Protein AF-A0A7R9DTW5-F1 (afdb_monomer_lite)

Radius of gyration: 24.22 Å; chains: 1; bounding box: 58×47×73 Å

Structure (mmCIF, N/CA/C/O backbone):
data_AF-A0A7R9DTW5-F1
#
_entry.id   AF-A0A7R9DTW5-F1
#
loop_
_atom_site.group_PDB
_atom_site.id
_atom_site.type_symbol
_atom_site.label_atom_id
_atom_site.label_alt_id
_atom_site.label_comp_id
_atom_site.label_asym_id
_atom_site.label_entity_id
_atom_site.label_seq_id
_atom_site.pdbx_PDB_ins_code
_atom_site.Cartn_x
_atom_site.Cartn_y
_atom_site.Cartn_z
_atom_site.occupancy
_atom_site.B_iso_or_equiv
_atom_site.auth_seq_id
_atom_site.auth_comp_id
_atom_site.auth_asym_id
_atom_site.auth_atom_id
_atom_site.pdbx_PDB_model_num
ATOM 1 N N . MET A 1 1 ? -10.785 21.839 -8.379 1.00 35.53 1 MET A N 1
ATOM 2 C CA . MET A 1 1 ? -11.237 20.437 -8.510 1.00 35.53 1 MET A CA 1
ATOM 3 C C . MET A 1 1 ? -11.156 19.813 -7.128 1.00 35.53 1 MET A C 1
ATOM 5 O O . MET A 1 1 ? -10.257 20.215 -6.400 1.00 35.53 1 MET A O 1
ATOM 9 N N . PRO A 1 2 ? -12.086 18.934 -6.726 1.00 38.81 2 PRO A N 1
ATOM 10 C CA . PRO A 1 2 ? -11.919 18.192 -5.483 1.00 38.81 2 PRO A CA 1
ATOM 11 C C . PRO A 1 2 ? -10.668 17.309 -5.569 1.00 38.81 2 PRO A C 1
ATOM 13 O O . PRO A 1 2 ? -10.452 16.677 -6.601 1.00 38.81 2 PRO A O 1
ATOM 16 N N . ASP A 1 3 ? -9.861 17.295 -4.511 1.00 35.47 3 ASP A N 1
ATOM 17 C CA . ASP A 1 3 ? -8.556 16.624 -4.477 1.00 35.47 3 ASP A CA 1
ATOM 18 C C . ASP A 1 3 ? -8.411 15.790 -3.195 1.00 35.47 3 ASP A C 1
ATOM 20 O O . ASP A 1 3 ? -8.871 16.209 -2.126 1.00 35.47 3 ASP A O 1
ATOM 24 N N . ILE A 1 4 ? -7.798 14.610 -3.311 1.00 39.91 4 ILE A N 1
ATOM 25 C CA . ILE A 1 4 ? -7.440 13.734 -2.194 1.00 39.91 4 ILE A CA 1
ATOM 26 C C . ILE A 1 4 ? -5.988 13.286 -2.384 1.00 39.91 4 ILE A C 1
ATOM 28 O O . ILE A 1 4 ? -5.697 12.542 -3.320 1.00 39.91 4 ILE A O 1
ATOM 32 N N . VAL A 1 5 ? -5.097 13.674 -1.467 1.00 44.59 5 VAL A N 1
ATOM 33 C CA . VAL A 1 5 ? -3.655 13.388 -1.562 1.00 44.59 5 VAL A CA 1
ATOM 34 C C . VAL A 1 5 ? -3.181 12.580 -0.345 1.00 44.59 5 VAL A C 1
ATOM 36 O O . VAL A 1 5 ? -3.410 13.009 0.793 1.00 44.59 5 VAL A O 1
ATOM 39 N N . PRO A 1 6 ? -2.507 11.430 -0.543 1.00 44.47 6 PRO A N 1
ATOM 40 C CA . PRO A 1 6 ? -1.744 10.767 0.512 1.00 44.47 6 PRO A CA 1
ATOM 41 C C . PRO A 1 6 ? -0.550 11.648 0.911 1.00 44.47 6 PRO A C 1
ATOM 43 O O . PRO A 1 6 ? 0.313 11.939 0.087 1.00 44.47 6 PRO A O 1
ATOM 46 N N . GLY A 1 7 ? -0.512 12.122 2.158 1.00 39.91 7 GLY A N 1
ATOM 47 C CA . GLY A 1 7 ? 0.586 12.949 2.660 1.00 39.91 7 GLY A CA 1
ATOM 48 C C . GLY A 1 7 ? 1.815 12.123 3.081 1.00 39.91 7 GLY A C 1
ATOM 49 O O . GLY A 1 7 ? 1.662 10.947 3.415 1.00 39.91 7 GLY A O 1
ATOM 50 N N . PRO A 1 8 ? 3.015 12.738 3.185 1.00 41.00 8 PRO A N 1
ATOM 51 C CA . PRO A 1 8 ? 4.285 12.039 3.462 1.00 41.00 8 PRO A CA 1
ATOM 52 C C . PRO A 1 8 ? 4.376 11.371 4.842 1.00 41.00 8 PRO A C 1
ATOM 54 O O . PRO A 1 8 ? 5.348 10.703 5.158 1.00 41.00 8 PRO A O 1
ATOM 57 N N . LEU A 1 9 ? 3.380 11.561 5.704 1.00 49.00 9 LEU A N 1
ATOM 58 C CA . LEU A 1 9 ? 3.325 10.976 7.036 1.00 49.00 9 LEU A CA 1
ATOM 59 C C . LEU A 1 9 ? 1.866 10.722 7.395 1.00 49.00 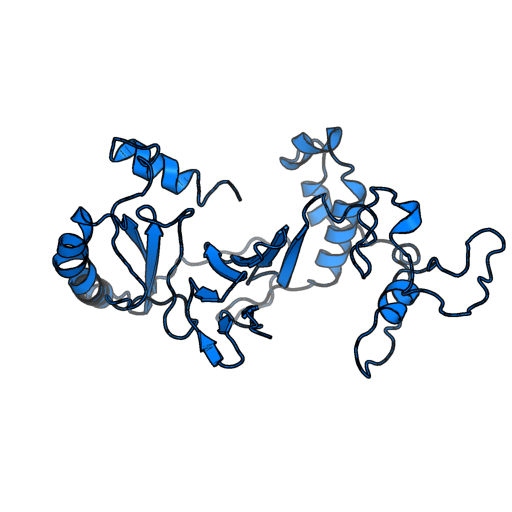9 LEU A C 1
ATOM 61 O O . LEU A 1 9 ? 1.204 11.599 7.954 1.00 49.00 9 LEU A O 1
ATOM 65 N N . ARG A 1 10 ? 1.376 9.520 7.064 1.00 59.31 10 ARG A N 1
ATOM 66 C CA . ARG A 1 10 ? 0.169 8.873 7.630 1.00 59.31 10 ARG A CA 1
ATOM 67 C C . ARG A 1 10 ? -1.153 9.660 7.534 1.00 59.31 10 ARG A C 1
ATOM 69 O O . ARG A 1 10 ? -2.171 9.165 8.003 1.00 59.31 10 ARG A O 1
ATOM 76 N N . SER A 1 11 ? -1.160 10.827 6.899 1.00 66.62 11 SER A N 1
ATOM 77 C CA . SER A 1 11 ? -2.252 11.796 6.904 1.00 66.62 11 SER A CA 1
ATOM 78 C C . SER A 1 11 ? -2.868 11.924 5.520 1.00 66.62 11 SER A C 1
ATOM 80 O O . SER A 1 11 ? -2.179 11.879 4.502 1.00 66.62 11 SER A O 1
ATOM 82 N N . LEU A 1 12 ? -4.189 12.063 5.496 1.00 76.69 12 LEU A N 1
ATOM 83 C CA . LEU A 1 12 ? -4.964 12.291 4.290 1.00 76.69 12 LEU A CA 1
ATOM 84 C C . LEU A 1 12 ? -5.288 13.776 4.193 1.00 76.69 12 LEU A C 1
ATOM 86 O O . LEU A 1 12 ? -5.757 14.356 5.172 1.00 76.69 12 LEU A O 1
ATOM 90 N N . LEU A 1 13 ? -5.074 14.383 3.030 1.00 78.69 13 LEU A N 1
ATOM 91 C CA . LEU A 1 13 ? -5.585 15.721 2.748 1.00 78.69 13 LEU A CA 1
ATOM 92 C C . LEU A 1 13 ? -6.779 15.606 1.807 1.00 78.69 13 LEU A C 1
ATOM 94 O O . LEU A 1 13 ? -6.666 14.973 0.762 1.00 78.69 13 LEU A O 1
ATOM 98 N N . VAL A 1 14 ? -7.906 16.217 2.167 1.00 76.88 14 VAL A N 1
ATOM 99 C CA . VAL A 1 14 ? -9.086 16.355 1.305 1.00 76.88 14 VAL A CA 1
ATOM 100 C C . VAL A 1 14 ? -9.321 17.844 1.103 1.00 76.88 14 VAL A C 1
ATOM 102 O O . VAL A 1 14 ? -9.564 18.569 2.062 1.00 76.88 14 VAL A O 1
ATOM 105 N N . ASN A 1 15 ? -9.212 18.313 -0.141 1.00 78.38 15 ASN A N 1
ATOM 106 C CA . ASN A 1 15 ? -9.293 19.737 -0.495 1.00 78.38 15 ASN A CA 1
ATOM 107 C C . ASN A 1 15 ? -8.312 20.635 0.296 1.00 78.38 15 ASN A C 1
ATOM 109 O O . ASN A 1 15 ? -8.641 21.767 0.639 1.00 78.38 15 ASN A O 1
ATOM 113 N N . GLY A 1 16 ? -7.112 20.127 0.595 1.00 73.38 16 GLY A N 1
ATOM 114 C CA . GLY A 1 16 ? -6.068 20.855 1.329 1.00 73.38 16 GLY A CA 1
ATOM 115 C C . GLY A 1 16 ? -6.190 20.812 2.856 1.00 73.38 16 GLY A C 1
ATOM 116 O O . GLY A 1 16 ? -5.266 21.238 3.547 1.00 73.38 16 GLY A O 1
ATOM 117 N N . GLU A 1 17 ? -7.270 20.250 3.398 1.00 75.69 17 GLU A N 1
ATOM 118 C CA . GLU A 1 17 ? -7.461 20.088 4.840 1.00 75.69 17 GLU A CA 1
ATOM 119 C C . GLU A 1 17 ? -7.175 18.653 5.281 1.00 75.69 17 GLU A C 1
ATOM 121 O O . GLU A 1 17 ? -7.468 17.696 4.561 1.00 75.69 17 GLU A O 1
ATOM 126 N N . ARG A 1 18 ? -6.624 18.484 6.490 1.00 76.06 18 ARG A N 1
ATOM 127 C CA . ARG A 1 18 ? -6.452 17.148 7.074 1.00 76.06 18 ARG A CA 1
ATOM 128 C C . ARG A 1 18 ? -7.801 16.467 7.252 1.00 76.06 18 ARG A C 1
ATOM 130 O O . ARG A 1 18 ? -8.724 17.026 7.837 1.00 76.06 18 ARG A O 1
ATOM 137 N N . SER A 1 19 ? -7.857 15.224 6.807 1.00 80.31 19 SER A N 1
ATOM 138 C CA . SER A 1 19 ? -9.009 14.349 6.919 1.00 80.31 19 SER A CA 1
ATOM 139 C C . SER A 1 19 ? -8.590 12.972 7.428 1.00 80.31 19 SER A C 1
ATOM 141 O O . SER A 1 19 ? -7.407 12.638 7.514 1.00 80.31 19 SER A O 1
ATOM 143 N N . GLU A 1 20 ? -9.587 12.172 7.777 1.00 79.50 20 GLU A N 1
ATOM 144 C CA . GLU A 1 20 ? -9.416 10.818 8.291 1.00 79.50 20 GLU A CA 1
ATOM 145 C C . GLU A 1 20 ? -9.786 9.781 7.239 1.00 79.50 20 GLU A C 1
ATOM 147 O O . GLU A 1 20 ? -10.647 10.020 6.392 1.00 79.50 20 GLU A O 1
ATOM 152 N N . PHE A 1 21 ? -9.192 8.593 7.343 1.00 81.88 21 PHE A N 1
ATOM 153 C CA . PHE A 1 21 ? -9.639 7.447 6.562 1.00 81.88 21 PHE A CA 1
ATOM 154 C C . PHE A 1 21 ? -10.855 6.754 7.220 1.00 81.88 21 PHE A C 1
ATOM 156 O O . PHE A 1 21 ? -10.958 6.733 8.454 1.00 81.88 21 PHE A O 1
ATOM 163 N N . PRO A 1 22 ? -11.742 6.122 6.424 1.00 89.25 22 PRO A N 1
ATOM 164 C CA . PRO A 1 22 ? -11.875 6.289 4.975 1.00 89.25 22 PRO A CA 1
ATOM 165 C C . PRO A 1 22 ? -12.492 7.654 4.626 1.00 89.25 22 PRO A C 1
ATOM 167 O O . PRO A 1 22 ? -13.288 8.198 5.391 1.00 89.25 22 PRO A O 1
ATOM 170 N N . ALA A 1 23 ? -12.168 8.179 3.446 1.00 85.62 23 ALA A N 1
ATOM 171 C CA . ALA A 1 23 ? -12.766 9.402 2.922 1.00 85.62 23 ALA A CA 1
ATOM 172 C C . ALA A 1 23 ? -13.281 9.203 1.498 1.00 85.62 23 ALA A C 1
ATOM 174 O O . ALA A 1 23 ? -12.675 8.499 0.690 1.00 85.62 23 ALA A O 1
ATOM 175 N N . HIS A 1 24 ? -14.377 9.886 1.182 1.00 87.00 24 HIS A N 1
ATOM 176 C CA . HIS A 1 24 ? -14.983 9.888 -0.142 1.00 87.00 24 HIS A CA 1
ATOM 177 C C . HIS A 1 24 ? -15.247 11.329 -0.570 1.00 87.00 24 HIS A C 1
ATOM 179 O O . HIS A 1 24 ? -15.839 12.094 0.189 1.00 87.00 24 HIS A O 1
ATOM 185 N N . GLN A 1 25 ? -14.824 11.686 -1.783 1.00 85.00 25 GLN A N 1
ATOM 186 C CA . GLN A 1 25 ? -15.088 12.992 -2.376 1.00 85.00 25 GLN A CA 1
ATOM 187 C C . GLN A 1 25 ? -15.298 12.850 -3.885 1.00 85.00 25 GLN A C 1
ATOM 189 O O . GLN A 1 25 ? -14.356 12.630 -4.649 1.00 85.00 25 GLN A O 1
ATOM 194 N N . GLY A 1 26 ? -16.546 13.006 -4.331 1.00 87.94 26 GLY A N 1
ATOM 195 C CA . GLY A 1 26 ? -16.907 12.842 -5.739 1.00 87.94 26 GLY A CA 1
ATOM 196 C C . GLY A 1 26 ? -16.527 11.454 -6.262 1.00 87.94 26 GLY A C 1
ATOM 197 O O . GLY A 1 26 ? -17.035 10.448 -5.778 1.00 87.94 26 GLY A O 1
ATOM 198 N N . LEU A 1 27 ? -15.624 11.405 -7.246 1.00 88.75 27 LEU A N 1
ATOM 199 C CA . LEU A 1 27 ? -15.133 10.157 -7.845 1.00 88.75 27 LEU A CA 1
ATOM 200 C C . LEU A 1 27 ? -13.976 9.516 -7.067 1.00 88.75 27 LEU A C 1
ATOM 202 O O . LEU A 1 27 ? -13.540 8.426 -7.432 1.00 88.75 27 LEU A O 1
ATOM 206 N N . LEU A 1 28 ? -13.453 10.186 -6.038 1.00 90.56 28 LEU A N 1
ATOM 207 C CA . LEU A 1 28 ? -12.297 9.731 -5.278 1.00 90.56 28 LEU A CA 1
ATOM 208 C C . LEU A 1 28 ? -12.742 9.039 -3.993 1.00 90.56 28 LEU A C 1
ATOM 210 O O . LEU A 1 28 ? -13.618 9.514 -3.270 1.00 90.56 28 LEU A O 1
ATOM 214 N N . SER A 1 29 ? -12.118 7.905 -3.711 1.00 90.06 29 SER A N 1
ATOM 215 C CA . SER A 1 29 ? -12.280 7.145 -2.478 1.00 90.06 29 SER A CA 1
ATOM 216 C C . SER A 1 29 ? -10.905 6.790 -1.951 1.00 90.06 29 SER A C 1
ATOM 218 O O . SER A 1 29 ? -10.110 6.188 -2.667 1.00 90.06 29 SER A O 1
ATOM 220 N N . ALA A 1 30 ? -10.630 7.144 -0.706 1.00 89.62 30 ALA A N 1
ATOM 221 C CA . ALA A 1 30 ? -9.372 6.848 -0.053 1.00 89.62 30 ALA A CA 1
ATOM 222 C C . ALA A 1 30 ? -9.618 6.035 1.213 1.00 89.62 30 ALA A C 1
ATOM 224 O O . ALA A 1 30 ? -10.485 6.364 2.022 1.00 89.62 30 ALA A O 1
ATOM 225 N N . TRP A 1 31 ? -8.854 4.966 1.396 1.00 88.06 31 TRP A N 1
ATOM 226 C CA . TRP A 1 31 ? -8.938 4.110 2.577 1.00 88.06 31 TRP A CA 1
ATOM 227 C C . TRP A 1 31 ? -7.555 3.611 2.964 1.00 88.06 31 TRP A C 1
ATOM 229 O O . TRP A 1 31 ? -6.610 3.626 2.175 1.00 88.06 31 TRP A O 1
ATOM 239 N N . ARG A 1 32 ? -7.438 3.145 4.202 1.00 80.88 32 ARG A N 1
ATOM 240 C CA . ARG A 1 32 ? -6.201 2.576 4.714 1.00 80.88 32 ARG A CA 1
ATOM 241 C C . ARG A 1 32 ? -6.389 1.097 5.008 1.00 80.88 32 ARG A C 1
ATOM 243 O O . ARG A 1 32 ? -7.333 0.713 5.700 1.00 80.88 32 ARG A O 1
ATOM 250 N N . ARG A 1 33 ? -5.456 0.282 4.516 1.00 75.69 33 ARG A N 1
ATOM 251 C CA . ARG A 1 33 ? -5.350 -1.148 4.817 1.00 75.69 33 ARG A CA 1
ATOM 252 C C . ARG A 1 33 ? -3.959 -1.395 5.396 1.00 75.69 33 ARG A C 1
ATOM 254 O O . ARG A 1 33 ? -2.973 -1.422 4.671 1.00 75.69 33 ARG A O 1
ATOM 261 N N . TYR A 1 34 ? -3.885 -1.530 6.720 1.00 73.56 34 TYR A N 1
ATOM 262 C CA . TYR A 1 34 ? -2.628 -1.678 7.465 1.00 73.56 34 TYR A CA 1
ATOM 263 C C . TYR A 1 34 ? -1.623 -0.532 7.178 1.00 73.56 34 TYR A C 1
ATOM 265 O O . TYR A 1 34 ? -1.942 0.631 7.466 1.00 73.56 34 TYR A O 1
ATOM 273 N N . HIS A 1 35 ? -0.435 -0.821 6.632 1.00 71.94 35 HIS A N 1
ATOM 274 C CA . HIS A 1 35 ? 0.560 0.195 6.251 1.00 71.94 35 HIS A CA 1
ATOM 275 C C . HIS A 1 35 ? 0.314 0.823 4.870 1.00 71.94 35 HIS A C 1
ATOM 277 O O . HIS A 1 35 ? 0.928 1.841 4.569 1.00 71.94 35 HIS A O 1
ATOM 283 N N . TRP A 1 36 ? -0.636 0.308 4.086 1.00 79.50 36 TRP A N 1
ATOM 284 C CA . TRP A 1 36 ? -0.967 0.844 2.768 1.00 79.50 36 TRP A CA 1
ATOM 285 C C . TRP A 1 36 ? -2.054 1.916 2.843 1.00 79.50 36 TRP A C 1
ATOM 287 O O . TRP A 1 36 ? -3.180 1.661 3.295 1.00 79.50 36 TRP A O 1
ATOM 297 N N . ALA A 1 37 ? -1.746 3.112 2.347 1.00 85.94 37 ALA A N 1
ATOM 298 C CA . ALA A 1 37 ? -2.751 4.099 1.975 1.00 85.94 37 ALA A CA 1
ATOM 299 C C . ALA A 1 37 ? -3.202 3.830 0.534 1.00 85.94 37 ALA A C 1
ATOM 301 O O . ALA A 1 37 ? -2.382 3.650 -0.360 1.00 85.94 37 ALA A O 1
ATOM 302 N N . ASN A 1 38 ? -4.512 3.784 0.316 1.00 87.69 38 ASN A N 1
ATOM 303 C CA . ASN A 1 38 ? -5.109 3.457 -0.972 1.00 87.69 38 ASN A CA 1
ATOM 304 C C . ASN A 1 38 ? -5.935 4.647 -1.449 1.00 87.69 38 ASN A C 1
ATOM 306 O O . ASN A 1 38 ? -6.702 5.217 -0.669 1.00 87.69 38 ASN A O 1
ATOM 310 N N . LEU A 1 39 ? -5.822 4.982 -2.730 1.00 90.75 39 LEU A N 1
ATOM 311 C CA . LEU A 1 39 ? -6.632 5.992 -3.401 1.00 90.75 39 LEU A CA 1
ATOM 312 C C . LEU A 1 39 ? -7.202 5.400 -4.688 1.00 90.75 39 LEU A C 1
ATOM 314 O O . LEU A 1 39 ? -6.468 5.085 -5.618 1.00 90.75 39 LEU A O 1
ATOM 318 N N . LYS A 1 40 ? -8.525 5.287 -4.759 1.00 93.25 40 LYS A N 1
ATOM 319 C CA . LYS A 1 40 ? -9.263 4.875 -5.952 1.00 93.25 40 LYS A CA 1
ATOM 320 C C . LYS A 1 40 ? -9.974 6.066 -6.560 1.00 93.25 40 LYS A C 1
ATOM 322 O O . LYS A 1 40 ? -10.710 6.772 -5.876 1.00 93.25 40 LYS A O 1
ATOM 327 N N . SER A 1 41 ? -9.836 6.208 -7.867 1.00 94.19 41 SER A N 1
ATOM 328 C CA . SER A 1 41 ? -10.700 7.036 -8.692 1.00 94.19 41 SER A CA 1
ATOM 329 C C . SER A 1 41 ? -11.684 6.155 -9.451 1.00 94.19 41 SER A C 1
ATOM 331 O O . SER A 1 41 ? -11.292 5.168 -10.079 1.00 94.19 41 SER A O 1
ATOM 333 N N . ALA A 1 42 ? -12.962 6.534 -9.464 1.00 92.38 42 ALA A N 1
ATOM 334 C CA . ALA A 1 42 ? -13.973 5.906 -10.313 1.00 92.38 42 ALA A CA 1
ATOM 335 C C . ALA A 1 42 ? -13.662 6.047 -11.820 1.00 92.38 42 ALA A C 1
ATOM 337 O O . ALA A 1 42 ? -14.242 5.325 -12.624 1.00 92.38 42 ALA A O 1
ATOM 338 N N . ALA A 1 43 ? -12.705 6.904 -12.202 1.00 93.88 43 ALA A N 1
ATOM 339 C CA . ALA A 1 43 ? -12.154 6.957 -13.557 1.00 93.88 43 ALA A CA 1
ATOM 340 C C . ALA A 1 43 ? -11.273 5.739 -13.919 1.00 93.88 43 ALA A C 1
ATOM 342 O O . ALA A 1 43 ? -10.839 5.621 -15.057 1.00 93.88 43 ALA A O 1
ATOM 343 N N . GLY A 1 44 ? -11.010 4.820 -12.982 1.00 93.69 44 GLY A N 1
ATOM 344 C CA . GLY A 1 44 ? -10.256 3.591 -13.245 1.00 93.69 44 GLY A CA 1
ATOM 345 C C . GLY A 1 44 ? -8.766 3.687 -12.920 1.00 93.69 44 GLY A C 1
ATOM 346 O O . GLY A 1 44 ? -7.965 3.030 -13.576 1.00 93.69 44 GLY A O 1
ATOM 347 N N . VAL A 1 45 ? -8.397 4.493 -11.922 1.00 94.94 45 VAL A N 1
ATOM 348 C CA . VAL A 1 45 ? -7.029 4.561 -11.382 1.00 94.94 45 VAL A CA 1
ATOM 349 C C . VAL A 1 45 ? -7.058 4.154 -9.916 1.00 94.94 45 VAL A C 1
ATOM 351 O O . VAL A 1 45 ? -7.936 4.591 -9.168 1.00 94.94 45 VAL A O 1
ATOM 354 N N . LEU A 1 46 ? -6.105 3.324 -9.511 1.00 93.69 46 LEU A N 1
ATOM 355 C CA . LEU A 1 46 ? -5.911 2.889 -8.138 1.00 93.69 46 LEU A CA 1
ATOM 356 C C . LEU A 1 46 ? -4.441 3.059 -7.761 1.00 93.69 46 LEU A C 1
ATOM 358 O O . LEU A 1 46 ? -3.564 2.537 -8.439 1.00 93.69 46 LEU A O 1
ATOM 362 N N . VAL A 1 47 ? -4.189 3.807 -6.695 1.00 92.31 47 VAL A N 1
ATOM 363 C CA . VAL A 1 47 ? -2.852 4.082 -6.168 1.00 92.31 47 VAL A CA 1
ATOM 364 C C . VAL A 1 47 ? -2.731 3.448 -4.791 1.00 92.31 47 VAL A C 1
ATOM 366 O O . VAL A 1 47 ? -3.604 3.641 -3.942 1.00 92.31 47 VAL A O 1
ATOM 369 N N . TYR A 1 48 ? -1.639 2.726 -4.580 1.00 89.06 48 TYR A N 1
ATOM 370 C CA . TYR A 1 48 ? -1.227 2.147 -3.312 1.00 89.06 48 TYR A CA 1
ATOM 371 C C . TYR A 1 48 ? 0.064 2.828 -2.879 1.00 89.06 48 TYR A C 1
ATOM 373 O O . TYR A 1 48 ? 0.995 2.923 -3.673 1.00 89.06 48 TYR A O 1
ATOM 381 N N . VAL A 1 49 ? 0.120 3.293 -1.638 1.00 86.31 49 VAL A N 1
ATOM 382 C CA . VAL A 1 49 ? 1.314 3.904 -1.053 1.00 86.31 49 VAL A CA 1
ATOM 383 C C . VAL A 1 49 ? 1.669 3.141 0.211 1.00 86.31 49 VAL A C 1
ATOM 385 O O . VAL A 1 49 ? 0.879 3.123 1.160 1.00 86.31 49 VAL A O 1
ATOM 388 N N . ASP A 1 50 ? 2.836 2.509 0.212 1.00 82.50 50 ASP A N 1
ATOM 389 C CA . ASP A 1 50 ? 3.416 1.866 1.383 1.00 82.50 50 ASP A CA 1
ATOM 390 C C . ASP A 1 50 ? 3.997 2.943 2.308 1.00 82.50 50 ASP A C 1
ATOM 392 O O . ASP A 1 50 ? 4.933 3.656 1.951 1.00 82.50 50 ASP A O 1
ATOM 396 N N . ALA A 1 51 ? 3.437 3.080 3.512 1.00 70.62 51 ALA A N 1
ATOM 397 C CA . ALA A 1 51 ? 3.881 4.087 4.474 1.00 70.62 51 ALA A CA 1
ATOM 398 C C . ALA A 1 51 ? 5.216 3.757 5.176 1.00 70.62 51 ALA A C 1
ATOM 400 O O . ALA A 1 51 ? 5.621 4.511 6.063 1.00 70.62 51 ALA A O 1
ATOM 401 N N . HIS A 1 52 ? 5.844 2.618 4.875 1.00 70.06 52 HIS A N 1
ATOM 402 C CA . HIS A 1 52 ? 7.123 2.179 5.434 1.00 70.06 52 HIS A CA 1
ATOM 403 C C . HIS A 1 52 ? 8.260 2.211 4.412 1.00 70.06 52 HIS A C 1
ATOM 405 O O . HIS A 1 52 ? 9.384 2.514 4.800 1.00 70.06 52 HIS A O 1
ATOM 411 N N . THR A 1 53 ? 7.991 1.878 3.148 1.00 70.38 53 THR A N 1
ATOM 412 C CA . THR A 1 53 ? 9.038 1.715 2.122 1.00 70.38 53 THR A CA 1
ATOM 413 C C . THR A 1 53 ? 9.013 2.785 1.031 1.00 70.38 53 THR A C 1
ATOM 415 O O . THR A 1 53 ? 9.702 2.621 0.028 1.00 70.38 53 THR A O 1
ATOM 418 N N . ASP A 1 54 ? 8.176 3.822 1.170 1.00 71.69 54 ASP A N 1
ATOM 419 C CA . ASP A 1 54 ? 7.903 4.845 0.142 1.00 71.69 54 ASP A CA 1
ATOM 420 C C . ASP A 1 54 ? 7.533 4.253 -1.238 1.00 71.69 54 ASP A C 1
ATOM 422 O O . ASP A 1 54 ? 7.598 4.918 -2.274 1.00 71.69 54 ASP A O 1
ATOM 426 N N . LEU A 1 55 ? 7.106 2.985 -1.263 1.00 82.69 55 LEU A N 1
ATOM 427 C CA . LEU A 1 55 ? 6.738 2.273 -2.478 1.00 82.69 55 LEU A CA 1
ATOM 428 C C . LEU A 1 55 ? 5.359 2.742 -2.932 1.00 82.69 55 LEU A C 1
ATOM 430 O O . LEU A 1 55 ? 4.381 2.667 -2.184 1.00 82.69 55 LEU A O 1
ATOM 434 N N . ILE A 1 56 ? 5.273 3.179 -4.186 1.00 87.25 56 ILE A N 1
ATOM 435 C CA . ILE A 1 56 ? 4.017 3.576 -4.816 1.00 87.25 56 ILE A CA 1
ATOM 436 C C . ILE A 1 56 ? 3.715 2.605 -5.951 1.00 87.25 56 ILE A C 1
ATOM 438 O O . ILE A 1 56 ? 4.457 2.533 -6.928 1.00 87.25 56 ILE A O 1
ATOM 442 N N . ALA A 1 57 ? 2.599 1.888 -5.846 1.00 90.38 57 ALA A N 1
ATOM 443 C CA . ALA A 1 57 ? 2.077 1.073 -6.935 1.00 90.38 57 ALA A CA 1
ATOM 444 C C . ALA A 1 57 ? 0.856 1.756 -7.554 1.00 90.38 57 ALA A C 1
ATOM 446 O O . ALA A 1 57 ? -0.046 2.212 -6.848 1.00 90.38 57 ALA A O 1
ATOM 447 N N . VAL A 1 58 ? 0.812 1.816 -8.883 1.00 92.94 58 VAL A N 1
ATOM 448 C CA . VAL A 1 58 ? -0.294 2.418 -9.632 1.00 92.94 58 VAL A CA 1
ATOM 449 C C . VAL A 1 58 ? -0.890 1.370 -10.559 1.00 92.94 58 VAL A C 1
ATOM 451 O O . VAL A 1 58 ? -0.208 0.820 -11.415 1.00 92.94 58 VAL A O 1
ATOM 454 N N . SER A 1 59 ? -2.184 1.115 -10.403 1.00 93.88 59 SER A N 1
ATOM 455 C CA . SER A 1 59 ? -2.981 0.296 -11.309 1.00 93.88 59 SER A CA 1
ATOM 456 C C . SER A 1 59 ? -3.897 1.199 -12.125 1.00 93.88 59 SER A C 1
ATOM 458 O O . SER A 1 59 ? -4.676 1.981 -11.574 1.00 93.88 59 SER A O 1
ATOM 460 N N . VAL A 1 60 ? -3.839 1.062 -13.447 1.00 94.44 60 VAL A N 1
ATOM 461 C CA . VAL A 1 60 ? -4.620 1.859 -14.398 1.00 94.44 60 VAL A CA 1
ATOM 462 C C . VAL A 1 60 ? -5.496 0.933 -15.235 1.00 94.44 60 VAL A C 1
ATOM 464 O O . VAL A 1 60 ? -5.059 -0.123 -15.684 1.00 94.44 60 VAL A O 1
ATOM 467 N N . SER A 1 61 ? -6.750 1.326 -15.445 1.00 94.81 61 SER A N 1
ATOM 468 C CA . SER A 1 61 ? -7.689 0.612 -16.307 1.00 94.81 61 SER A CA 1
ATOM 469 C C . SER A 1 61 ? -7.141 0.460 -17.729 1.00 94.81 61 SER A C 1
ATOM 471 O O . SER A 1 61 ? -6.650 1.425 -18.317 1.00 94.81 61 SER A O 1
ATOM 473 N N . GLY A 1 62 ? -7.338 -0.718 -18.330 1.00 92.75 62 GLY A N 1
ATOM 474 C CA . GLY A 1 62 ? -6.976 -0.990 -19.727 1.00 92.75 62 GLY A CA 1
ATOM 475 C C . GLY A 1 62 ? -7.652 -0.061 -20.747 1.00 92.75 62 GLY A C 1
ATOM 476 O O . GLY A 1 62 ? -7.189 0.046 -21.877 1.00 92.75 62 GLY A O 1
ATOM 477 N N . PHE A 1 63 ? -8.687 0.691 -20.350 1.00 94.69 63 PHE A N 1
ATOM 478 C CA . PHE A 1 63 ? -9.238 1.793 -21.149 1.00 94.69 63 PHE A CA 1
ATOM 479 C C . PHE A 1 63 ? -8.170 2.819 -21.588 1.00 94.69 63 PHE A C 1
ATOM 481 O O . PHE A 1 63 ? -8.305 3.452 -22.638 1.00 94.69 63 PHE A O 1
ATOM 488 N N . TYR A 1 64 ? -7.106 2.979 -20.795 1.00 93.88 64 TYR A N 1
ATOM 489 C CA . TYR A 1 64 ? -6.003 3.905 -21.053 1.00 93.88 64 TYR A CA 1
ATOM 490 C C . TYR A 1 64 ? -4.812 3.270 -21.788 1.00 93.88 64 TYR A C 1
ATOM 492 O O . TYR A 1 64 ? -3.769 3.912 -21.896 1.00 93.88 64 TYR A O 1
ATOM 500 N N . HIS A 1 65 ? -4.949 2.049 -22.313 1.00 93.44 65 HIS A N 1
ATOM 501 C CA . HIS A 1 65 ? -3.897 1.372 -23.075 1.00 93.44 65 HIS A CA 1
ATOM 502 C C . HIS A 1 65 ? -3.321 2.263 -24.192 1.00 93.44 65 HIS A C 1
ATOM 504 O O . HIS A 1 65 ? -4.071 2.805 -25.011 1.00 93.44 65 HIS A O 1
ATOM 510 N N . GLY A 1 66 ? -1.995 2.429 -24.216 1.00 89.94 66 GLY A N 1
ATOM 511 C CA . GLY A 1 66 ? -1.262 3.283 -25.164 1.00 89.94 66 GLY A CA 1
ATOM 512 C C . GLY A 1 66 ? -1.465 4.797 -24.983 1.00 89.94 66 GLY A C 1
ATOM 513 O O . GLY A 1 66 ? -0.945 5.597 -25.771 1.00 89.94 66 GLY A O 1
ATOM 514 N N . ARG A 1 67 ? -2.238 5.227 -23.977 1.00 89.50 67 ARG A N 1
ATOM 515 C CA . ARG A 1 67 ? -2.625 6.633 -23.754 1.00 89.50 67 ARG A CA 1
ATOM 516 C C . ARG A 1 67 ? -1.970 7.254 -22.526 1.00 89.50 67 ARG A C 1
ATOM 518 O O . ARG A 1 67 ? -2.080 8.467 -22.357 1.00 89.50 67 ARG A O 1
ATOM 525 N N . THR A 1 68 ? -1.306 6.470 -21.677 1.00 90.31 68 THR A N 1
ATOM 526 C CA . THR A 1 68 ? -0.556 7.030 -20.548 1.00 90.31 68 THR A CA 1
ATOM 527 C C . THR A 1 68 ? 0.728 7.682 -21.044 1.00 90.31 68 THR A C 1
ATOM 529 O O . THR A 1 68 ? 1.234 7.369 -22.121 1.00 90.31 68 THR A O 1
ATOM 532 N N . ARG A 1 69 ? 1.231 8.652 -20.289 1.00 87.44 69 ARG A N 1
ATOM 533 C CA . ARG A 1 69 ? 2.490 9.345 -20.551 1.00 87.44 69 ARG A CA 1
ATOM 534 C C . ARG A 1 69 ? 3.101 9.707 -19.200 1.00 87.44 69 ARG A C 1
ATOM 536 O O . ARG A 1 69 ? 2.364 10.116 -18.303 1.00 87.44 69 ARG A O 1
ATOM 543 N N . GLY A 1 70 ? 4.410 9.544 -19.050 1.00 88.00 70 GLY A N 1
ATOM 544 C CA . GLY A 1 70 ? 5.122 9.804 -17.802 1.00 88.00 70 GLY A CA 1
ATOM 545 C C . GLY A 1 70 ? 6.209 8.770 -17.537 1.00 88.00 70 GLY A C 1
ATOM 546 O O . GLY A 1 70 ? 6.520 7.951 -18.396 1.00 88.00 70 GLY A O 1
ATOM 547 N N . LEU A 1 71 ? 6.734 8.778 -16.312 1.00 89.62 71 LEU A N 1
ATOM 548 C CA . LEU A 1 71 ? 7.808 7.877 -15.875 1.00 89.62 71 LEU A CA 1
ATOM 549 C C . LEU A 1 71 ? 7.425 6.387 -15.872 1.00 89.62 71 LEU A C 1
ATOM 551 O O . LEU A 1 71 ? 8.307 5.541 -15.845 1.00 89.62 71 LEU A O 1
ATOM 555 N N . LEU A 1 72 ? 6.126 6.067 -15.891 1.00 88.94 72 LEU A N 1
ATOM 556 C CA . LEU A 1 72 ? 5.609 4.691 -15.929 1.00 88.94 72 LEU A CA 1
ATOM 557 C C . LEU A 1 72 ? 5.257 4.223 -17.356 1.00 88.94 72 LEU A C 1
ATOM 559 O O . LEU A 1 72 ? 4.506 3.264 -17.518 1.00 88.94 72 LEU A O 1
ATOM 563 N N . GLY A 1 73 ? 5.743 4.928 -18.383 1.00 87.25 73 GLY A N 1
ATOM 564 C CA . GLY A 1 73 ? 5.572 4.543 -19.783 1.00 87.25 73 GLY A CA 1
ATOM 565 C C . GLY A 1 73 ? 4.161 4.765 -20.339 1.00 87.25 73 GLY A C 1
ATOM 566 O O . GLY A 1 73 ? 3.343 5.536 -19.809 1.00 87.25 73 GLY A O 1
ATOM 567 N N . THR A 1 74 ? 3.878 4.107 -21.467 1.00 87.38 74 THR A N 1
ATOM 568 C CA . THR A 1 74 ? 2.658 4.340 -22.261 1.00 87.38 74 THR A CA 1
ATOM 569 C C . THR A 1 74 ? 1.539 3.321 -22.055 1.00 87.38 74 THR A C 1
ATOM 571 O O . THR A 1 74 ? 0.436 3.510 -22.585 1.00 87.38 74 THR A O 1
ATOM 574 N N . LEU A 1 75 ? 1.794 2.273 -21.261 1.00 89.25 75 LEU A N 1
ATOM 575 C CA . LEU A 1 75 ? 0.882 1.144 -21.061 1.00 89.25 75 LEU A CA 1
ATOM 576 C C . LEU A 1 75 ? 0.485 0.496 -22.403 1.00 89.25 75 LEU A C 1
ATOM 578 O O . LEU A 1 75 ? -0.679 0.161 -22.617 1.00 89.25 75 LEU A O 1
ATOM 582 N N . SER A 1 76 ? 1.432 0.392 -23.339 1.00 89.69 76 SER A N 1
ATOM 583 C CA .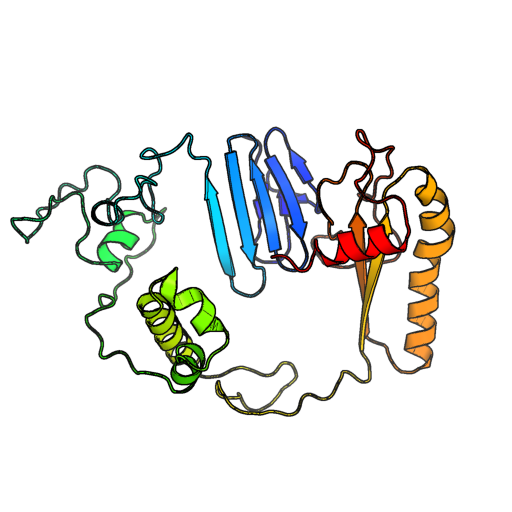 SER A 1 76 ? 1.273 -0.273 -24.642 1.00 89.69 76 SER A CA 1
ATOM 584 C C . SER A 1 76 ? 1.710 -1.744 -24.627 1.00 89.69 76 SER A C 1
ATOM 586 O O . SER A 1 76 ? 1.512 -2.444 -25.618 1.00 89.69 76 SER A O 1
ATOM 588 N N . TYR A 1 77 ? 2.299 -2.200 -23.513 1.00 87.25 77 TYR A N 1
ATOM 589 C CA . TYR A 1 77 ? 3.009 -3.479 -23.378 1.00 87.25 77 TYR A CA 1
ATOM 590 C C . TYR A 1 77 ? 4.234 -3.624 -24.294 1.00 87.25 77 TYR A C 1
ATOM 592 O O . TYR A 1 77 ? 4.683 -4.747 -24.519 1.00 87.25 77 TYR A O 1
ATOM 600 N N . GLU A 1 78 ? 4.786 -2.515 -24.795 1.00 87.81 78 GLU A N 1
ATOM 601 C CA . GLU A 1 78 ? 5.980 -2.507 -25.639 1.00 87.81 78 GLU A CA 1
ATOM 602 C C . GLU A 1 78 ? 7.168 -1.852 -24.910 1.00 87.81 78 GLU A C 1
ATOM 604 O O . GLU A 1 78 ? 7.260 -0.624 -24.876 1.00 87.81 78 GLU A O 1
ATOM 609 N N . PRO A 1 79 ? 8.117 -2.645 -24.371 1.00 83.50 79 PRO A N 1
ATOM 610 C CA . PRO A 1 79 ? 9.275 -2.112 -23.654 1.00 83.50 79 PRO A CA 1
ATOM 611 C C . PRO A 1 79 ? 10.132 -1.144 -24.474 1.00 83.50 79 PRO A C 1
ATOM 613 O O . PRO A 1 79 ? 10.797 -0.277 -23.909 1.00 83.50 79 PRO A O 1
ATOM 616 N N . ALA A 1 80 ? 10.123 -1.257 -25.810 1.00 80.31 80 ALA A N 1
ATOM 617 C CA . ALA A 1 80 ? 10.859 -0.338 -26.674 1.00 80.31 80 ALA A CA 1
ATOM 618 C C . ALA A 1 80 ? 10.360 1.116 -26.583 1.00 80.31 80 ALA A C 1
ATOM 620 O O . ALA A 1 80 ? 11.080 2.025 -27.001 1.00 80.31 80 ALA A O 1
ATOM 621 N N . ASP A 1 81 ? 9.150 1.344 -26.058 1.00 81.44 81 ASP A N 1
ATOM 622 C CA . ASP A 1 81 ? 8.538 2.666 -25.952 1.00 81.44 81 ASP A CA 1
ATOM 623 C C . ASP A 1 81 ? 8.446 3.235 -24.524 1.00 81.44 81 ASP A C 1
ATOM 625 O O . ASP A 1 81 ? 8.041 4.385 -24.336 1.00 81.44 81 ASP A O 1
ATOM 629 N N . ASP A 1 82 ? 8.935 2.499 -23.523 1.00 83.50 82 ASP A N 1
ATOM 630 C CA . ASP A 1 82 ? 8.828 2.898 -22.115 1.00 83.50 82 ASP A CA 1
ATOM 631 C C . ASP A 1 82 ? 9.633 4.165 -21.778 1.00 83.50 82 ASP A C 1
ATOM 633 O O . ASP A 1 82 ? 9.251 4.926 -20.888 1.00 83.50 82 ASP A O 1
ATOM 637 N N . LEU A 1 83 ? 10.704 4.450 -22.530 1.00 86.44 83 LEU A N 1
ATOM 638 C CA . LEU A 1 83 ? 11.568 5.623 -22.336 1.00 86.44 83 LEU A CA 1
ATOM 639 C C . LEU A 1 83 ? 11.198 6.822 -23.233 1.00 86.44 83 LEU A C 1
ATOM 641 O O . LEU A 1 83 ? 12.055 7.641 -23.584 1.00 86.44 83 LEU A O 1
ATOM 645 N N . ILE A 1 84 ? 9.922 6.948 -23.619 1.00 86.50 84 ILE A N 1
ATOM 646 C CA . ILE A 1 84 ? 9.413 8.107 -24.371 1.00 86.50 84 ILE A CA 1
ATOM 647 C C . ILE A 1 84 ? 9.473 9.388 -23.526 1.00 86.50 84 ILE A C 1
ATOM 649 O O . ILE A 1 84 ? 8.819 9.521 -22.491 1.00 86.50 84 ILE A O 1
ATOM 653 N N . LYS A 1 85 ? 10.194 10.393 -24.024 1.00 87.44 85 LYS A N 1
ATOM 654 C CA . LYS A 1 85 ? 10.230 11.753 -23.468 1.00 87.44 85 LYS A CA 1
ATOM 655 C C . LYS A 1 85 ? 8.884 12.477 -23.685 1.00 87.44 85 LYS A C 1
ATOM 657 O O . LYS A 1 85 ? 8.170 12.150 -24.637 1.00 87.44 85 LYS A O 1
ATOM 662 N N . PRO A 1 86 ? 8.515 13.479 -22.860 1.00 85.88 86 PRO A N 1
ATOM 663 C CA . PRO A 1 86 ? 7.308 14.271 -23.085 1.00 85.88 86 PRO A CA 1
ATOM 664 C C . PRO A 1 86 ? 7.427 14.992 -24.431 1.00 85.88 86 PRO A C 1
ATOM 666 O O . PRO A 1 86 ? 8.309 15.826 -24.614 1.00 85.88 86 PRO A O 1
ATOM 669 N N . ASP A 1 87 ? 6.580 14.572 -25.371 1.00 69.06 87 ASP A N 1
ATOM 670 C CA . ASP A 1 87 ? 6.499 14.942 -26.788 1.00 69.06 87 ASP A CA 1
ATOM 671 C C . ASP A 1 87 ? 7.365 16.147 -27.223 1.00 69.06 87 ASP A C 1
ATOM 673 O O . ASP A 1 87 ? 7.068 17.309 -26.938 1.00 69.06 87 ASP A O 1
ATOM 677 N N . GLY A 1 88 ? 8.448 15.856 -27.953 1.00 57.22 88 GLY A N 1
ATOM 678 C CA . GLY A 1 88 ? 9.147 16.852 -28.761 1.00 57.22 88 GLY A CA 1
ATOM 679 C C . GLY A 1 88 ? 10.233 17.688 -28.084 1.00 57.22 88 GLY A C 1
ATOM 680 O O . GLY A 1 88 ? 10.467 18.813 -28.539 1.00 57.22 88 GLY A O 1
ATOM 681 N N . GLN A 1 89 ? 10.983 17.178 -27.095 1.00 51.97 89 GLN A N 1
ATOM 682 C CA . GLN A 1 89 ? 12.333 17.731 -26.926 1.00 51.97 89 GLN A CA 1
ATOM 683 C C . GLN A 1 89 ? 13.095 17.513 -28.240 1.00 51.97 89 GLN A C 1
ATOM 685 O O . GLN A 1 89 ? 13.414 16.389 -28.621 1.00 51.97 89 GLN A O 1
ATOM 690 N N . LYS A 1 90 ? 13.279 18.622 -28.967 1.00 50.22 90 LYS A N 1
ATOM 691 C CA . LYS A 1 90 ? 13.873 18.763 -30.305 1.00 50.22 90 LYS A CA 1
ATOM 692 C C . LYS A 1 90 ? 15.372 18.460 -30.290 1.00 50.22 90 LYS A C 1
ATOM 694 O O . LYS A 1 90 ? 16.174 19.250 -30.786 1.00 50.22 90 LYS A O 1
ATOM 699 N N . GLU A 1 91 ? 15.768 17.366 -29.669 1.00 53.28 91 GLU A N 1
ATOM 700 C CA . GLU A 1 91 ? 17.163 16.984 -29.573 1.00 53.28 91 GLU A CA 1
ATOM 701 C C . GLU A 1 91 ? 17.539 16.030 -30.692 1.00 53.28 91 GLU A C 1
ATOM 703 O O . GLU A 1 91 ? 16.732 15.271 -31.218 1.00 53.28 91 GLU A O 1
ATOM 708 N N . LYS A 1 92 ? 18.795 16.115 -31.106 1.00 49.78 92 LYS A N 1
ATOM 709 C CA . LYS A 1 92 ? 19.386 15.175 -32.045 1.00 49.78 92 LYS A CA 1
ATOM 710 C C . LYS A 1 92 ? 19.834 13.982 -31.214 1.00 49.78 92 LYS A C 1
ATOM 712 O O . LYS A 1 92 ? 20.710 14.154 -30.371 1.00 49.78 92 LYS A O 1
ATOM 717 N N . SER A 1 93 ? 19.280 12.795 -31.451 1.00 54.19 93 SER A N 1
ATOM 718 C CA . SER A 1 93 ? 19.970 11.593 -30.993 1.00 54.19 93 SER A CA 1
ATOM 719 C C . SER A 1 93 ? 21.330 11.546 -31.701 1.00 54.19 93 SER A C 1
ATOM 721 O O . SER A 1 93 ? 21.445 11.750 -32.910 1.00 54.19 93 SER A O 1
ATOM 723 N N . ASN A 1 94 ? 22.395 11.330 -30.938 1.00 55.75 94 ASN A N 1
ATOM 724 C CA . ASN A 1 94 ? 23.724 11.022 -31.474 1.00 55.75 94 ASN A CA 1
ATOM 725 C C . ASN A 1 94 ? 23.790 9.591 -32.051 1.00 55.75 94 ASN A C 1
ATOM 727 O O . ASN A 1 94 ? 24.775 9.220 -32.687 1.00 55.75 94 ASN A O 1
ATOM 731 N N . LEU A 1 95 ? 22.734 8.802 -31.840 1.00 60.09 95 LEU A N 1
ATOM 732 C CA . LEU A 1 95 ? 22.555 7.433 -32.299 1.00 60.09 95 LEU A CA 1
ATOM 733 C C . LEU A 1 95 ? 21.575 7.404 -33.478 1.00 60.09 95 LEU A C 1
ATOM 735 O O . LEU A 1 95 ? 20.370 7.566 -33.308 1.00 60.09 95 LEU A O 1
ATOM 739 N N . SER A 1 96 ? 22.096 7.144 -34.680 1.00 57.59 96 SER A N 1
ATOM 740 C CA . SER A 1 96 ? 21.364 7.235 -35.956 1.00 57.59 96 SER A CA 1
ATOM 741 C C . SER A 1 96 ? 20.139 6.310 -36.094 1.00 57.59 96 SER A C 1
ATOM 743 O O . SER A 1 96 ? 19.403 6.441 -37.069 1.00 57.59 96 SER A O 1
ATOM 745 N N . PHE A 1 97 ? 19.929 5.379 -35.157 1.00 67.69 97 PHE A N 1
ATOM 746 C CA . PHE A 1 97 ? 18.861 4.371 -35.186 1.00 67.69 97 PHE A CA 1
ATOM 747 C C . PHE A 1 97 ? 17.827 4.518 -34.061 1.00 67.69 97 PHE A C 1
ATOM 749 O O . PHE A 1 97 ? 16.827 3.807 -34.078 1.00 67.69 97 PHE A O 1
ATOM 756 N N . VAL A 1 98 ? 18.035 5.430 -33.104 1.00 67.94 98 VAL A N 1
ATOM 757 C CA . VAL A 1 98 ? 17.081 5.688 -32.016 1.00 67.94 98 VAL A CA 1
ATOM 758 C C . VAL A 1 98 ? 16.383 7.015 -32.304 1.00 67.94 98 VAL A C 1
ATOM 760 O O . VAL A 1 98 ? 17.059 8.050 -32.346 1.00 67.94 98 VAL A O 1
ATOM 763 N N . PRO A 1 99 ? 15.059 7.030 -32.546 1.00 73.81 99 PRO A N 1
ATOM 764 C CA . PRO A 1 99 ? 14.331 8.279 -32.730 1.00 73.81 99 PRO A CA 1
ATOM 765 C C . PRO A 1 99 ? 14.504 9.193 -31.512 1.00 73.81 99 PRO A C 1
ATOM 767 O O . PRO A 1 99 ? 14.445 8.739 -30.375 1.00 73.81 99 PRO A O 1
ATOM 770 N N . ALA A 1 100 ? 14.682 10.494 -31.745 1.00 74.38 100 ALA A N 1
ATOM 771 C CA . ALA A 1 100 ? 14.985 11.491 -30.711 1.00 74.38 100 ALA A CA 1
ATOM 772 C C . ALA A 1 100 ? 13.979 11.572 -29.549 1.00 74.38 100 ALA A C 1
ATOM 774 O O . ALA A 1 100 ? 14.283 12.132 -28.496 1.00 74.38 100 ALA A O 1
ATOM 775 N N . GLN A 1 101 ? 12.773 11.047 -29.756 1.00 79.12 101 GLN A N 1
ATOM 776 C CA . GLN A 1 101 ? 11.717 10.964 -28.752 1.00 79.12 101 GLN A CA 1
ATOM 777 C C . GLN A 1 101 ? 11.998 9.938 -27.644 1.00 79.12 101 GLN A C 1
ATOM 779 O O . GLN A 1 101 ? 11.377 10.030 -26.591 1.00 79.12 101 GLN A O 1
ATOM 784 N N . PHE A 1 102 ? 12.913 8.991 -27.856 1.00 83.50 102 PHE A N 1
ATOM 785 C CA . PHE A 1 102 ? 13.295 7.992 -26.861 1.00 83.50 102 PHE A CA 1
ATOM 786 C C . PHE A 1 102 ? 14.594 8.417 -26.185 1.00 83.50 102 PHE A C 1
ATOM 788 O O . PHE A 1 102 ? 15.555 8.800 -26.857 1.00 83.50 102 PHE A O 1
ATOM 795 N N . ALA A 1 103 ? 14.613 8.366 -24.859 1.00 83.19 103 ALA A N 1
ATOM 796 C CA . ALA A 1 103 ? 15.839 8.561 -24.106 1.00 83.19 103 ALA A CA 1
ATOM 797 C C . ALA A 1 103 ? 16.761 7.344 -24.260 1.00 83.19 103 ALA A C 1
ATOM 799 O O . ALA A 1 103 ? 16.308 6.209 -24.398 1.00 83.19 103 ALA A O 1
ATOM 800 N N . THR A 1 104 ? 18.067 7.594 -24.224 1.00 78.50 104 THR A N 1
ATOM 801 C CA . THR A 1 104 ? 19.100 6.544 -24.325 1.00 78.50 104 THR A CA 1
ATOM 802 C C . THR A 1 104 ? 19.731 6.213 -22.977 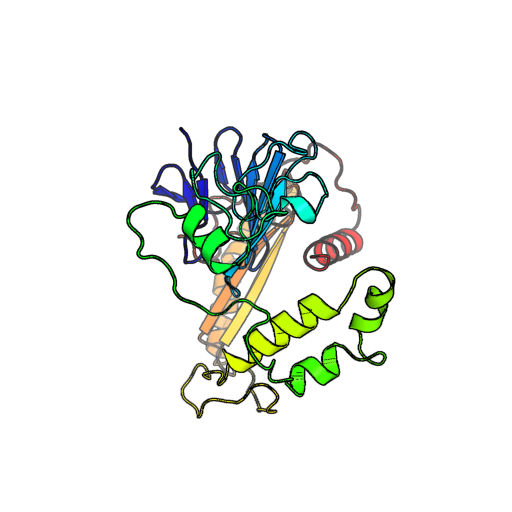1.00 78.50 104 THR A C 1
ATOM 804 O O . THR A 1 104 ? 20.444 5.221 -22.857 1.00 78.50 104 THR A O 1
ATOM 807 N N . LYS A 1 105 ? 19.455 7.046 -21.966 1.00 80.12 105 LYS A N 1
ATOM 808 C CA . LYS A 1 105 ? 19.863 6.872 -20.571 1.00 80.12 105 LYS A CA 1
ATOM 809 C C . LYS A 1 105 ? 18.686 7.126 -19.634 1.00 80.12 105 LYS A C 1
ATOM 811 O O . LYS A 1 105 ? 17.845 7.987 -19.894 1.00 80.12 105 LYS A O 1
ATOM 816 N N . GLU A 1 106 ? 18.679 6.447 -18.494 1.00 82.69 106 GLU A N 1
ATOM 817 C CA . GLU A 1 106 ? 17.656 6.589 -17.455 1.00 82.69 106 GLU A CA 1
ATOM 818 C C . GLU A 1 106 ? 17.644 8.005 -16.858 1.00 82.69 106 GLU A C 1
ATOM 820 O O . GLU A 1 106 ? 16.585 8.573 -16.597 1.00 82.69 106 GLU A O 1
ATOM 825 N N . THR A 1 107 ? 18.820 8.622 -16.705 1.00 84.75 107 THR A N 1
ATOM 826 C CA . THR A 1 107 ? 18.956 10.004 -16.219 1.00 84.75 107 THR A CA 1
ATOM 827 C C . THR A 1 107 ? 18.426 11.027 -17.222 1.00 84.75 107 THR A C 1
ATOM 829 O O . THR A 1 107 ? 17.766 11.987 -16.826 1.00 84.75 107 THR A O 1
ATOM 832 N N . GLU A 1 108 ? 18.646 10.810 -18.522 1.00 84.81 108 GLU A N 1
ATOM 833 C CA . GLU A 1 108 ? 18.043 11.618 -19.592 1.00 84.81 108 GLU A CA 1
ATOM 834 C C . GLU A 1 108 ? 16.512 11.513 -19.535 1.00 84.81 108 GLU A C 1
ATOM 836 O O . GLU A 1 108 ? 15.815 12.531 -19.535 1.00 84.81 108 GLU A O 1
ATOM 841 N N . PHE A 1 109 ? 15.993 10.287 -19.420 1.00 87.19 109 PHE A N 1
ATOM 842 C CA . PHE A 1 109 ? 14.561 10.031 -19.315 1.00 87.19 109 PHE A CA 1
ATOM 843 C C . PHE A 1 109 ? 13.941 10.739 -18.105 1.00 87.19 109 PHE A C 1
ATOM 845 O O . PHE A 1 109 ? 13.013 11.534 -18.270 1.00 87.19 109 PHE A O 1
ATOM 852 N N . GLY A 1 110 ? 14.487 10.521 -16.905 1.00 88.12 110 GLY A N 1
ATOM 853 C CA . GLY A 1 110 ? 13.985 11.118 -15.666 1.00 88.12 110 GLY A CA 1
ATOM 854 C C . GLY A 1 110 ? 14.004 12.648 -15.694 1.00 88.12 110 GLY A C 1
ATOM 855 O O . GLY A 1 110 ? 12.999 13.288 -15.379 1.00 88.12 110 GLY A O 1
ATOM 856 N N . ASN A 1 111 ? 15.109 13.246 -16.155 1.00 88.00 111 ASN A N 1
ATOM 857 C CA . ASN A 1 111 ? 15.232 14.702 -16.270 1.00 88.00 111 ASN A CA 1
ATOM 858 C C . ASN A 1 111 ? 14.263 15.294 -17.310 1.00 88.00 111 ASN A C 1
ATOM 860 O O . ASN A 1 111 ? 13.809 16.428 -17.145 1.00 88.00 111 ASN A O 1
ATOM 864 N N . SER A 1 112 ? 13.898 14.544 -18.357 1.00 87.31 112 SER A N 1
ATOM 865 C CA . SER A 1 112 ? 12.939 15.013 -19.367 1.00 87.31 112 SER A CA 1
ATOM 866 C C . SER A 1 112 ? 11.516 15.190 -18.817 1.00 87.31 112 SER A C 1
ATOM 868 O O . SER A 1 112 ? 10.794 16.074 -19.276 1.00 87.31 112 SER A O 1
ATOM 870 N N . TRP A 1 113 ? 11.142 14.407 -17.798 1.00 88.62 113 TRP A N 1
ATOM 871 C CA . TRP A 1 113 ? 9.827 14.415 -17.142 1.00 88.62 113 TRP A CA 1
ATOM 872 C C . TRP A 1 113 ? 9.773 15.278 -15.870 1.00 88.62 113 TRP A C 1
ATOM 874 O O . TRP A 1 113 ? 8.790 15.226 -15.126 1.00 88.62 113 TRP A O 1
ATOM 884 N N . LYS A 1 114 ? 10.809 16.082 -15.597 1.00 87.06 114 LYS A N 1
ATOM 885 C CA . LYS A 1 114 ? 10.884 16.912 -14.388 1.00 87.06 114 LYS A CA 1
ATOM 886 C C . LYS A 1 114 ? 9.724 17.909 -14.290 1.00 87.06 114 LYS A C 1
ATOM 888 O O . LYS A 1 114 ? 9.333 18.546 -15.268 1.00 87.06 114 LYS A O 1
ATOM 893 N N . VAL A 1 115 ? 9.213 18.095 -13.075 1.00 83.88 115 VAL A N 1
ATOM 894 C CA . VAL A 1 115 ? 8.150 19.059 -12.764 1.00 83.88 115 VAL A CA 1
ATOM 895 C C . VAL A 1 115 ? 8.731 20.194 -11.925 1.00 83.88 115 VAL A C 1
ATOM 897 O O . VAL A 1 115 ? 9.422 19.958 -10.939 1.00 83.88 115 VAL A O 1
ATOM 900 N N . GLY A 1 116 ? 8.437 21.442 -12.295 1.00 82.19 116 GLY A N 1
ATOM 901 C CA . GLY A 1 116 ? 8.928 22.621 -11.579 1.00 82.19 116 GLY A CA 1
ATOM 902 C C . GLY A 1 116 ? 10.385 22.978 -11.897 1.00 82.19 116 GLY A C 1
ATOM 903 O O . GLY A 1 116 ? 10.905 22.658 -12.962 1.00 82.19 116 GLY A O 1
ATOM 904 N N . GLN A 1 117 ? 11.032 23.706 -10.984 1.00 82.38 117 GLN A N 1
ATOM 905 C CA . GLN A 1 117 ? 12.401 24.219 -11.144 1.00 82.38 117 GLN A CA 1
ATOM 906 C C . GLN A 1 117 ? 13.412 23.335 -10.393 1.00 82.38 117 GLN A C 1
ATOM 908 O O . GLN A 1 117 ? 14.142 23.802 -9.519 1.00 82.38 117 GLN A O 1
ATOM 913 N N . CYS A 1 118 ? 13.417 22.036 -10.696 1.00 83.12 118 CYS A N 1
ATOM 914 C CA . CYS A 1 118 ? 14.389 21.088 -10.150 1.00 83.12 118 CYS A CA 1
ATOM 915 C C . CYS A 1 118 ? 15.686 21.111 -10.972 1.00 83.12 118 CYS A C 1
ATOM 917 O O . CYS A 1 118 ? 15.650 21.231 -12.199 1.00 83.12 118 CYS A O 1
ATOM 919 N N . LYS A 1 119 ? 16.834 20.994 -10.291 1.00 89.06 119 LYS A N 1
ATOM 920 C CA . LYS A 1 119 ? 18.124 20.768 -10.955 1.00 89.06 119 LYS A CA 1
ATOM 921 C C . LYS A 1 119 ? 18.139 19.372 -11.570 1.00 89.06 119 LYS A C 1
ATOM 923 O O . LYS A 1 119 ? 17.559 18.454 -10.996 1.00 89.06 119 LYS A O 1
ATOM 928 N N . ASP A 1 120 ? 18.831 19.235 -12.693 1.00 87.50 120 ASP A N 1
ATOM 929 C CA . ASP A 1 120 ? 18.998 17.940 -13.345 1.00 87.50 120 ASP A CA 1
ATOM 930 C C . ASP A 1 120 ? 19.821 17.003 -12.459 1.00 87.50 120 ASP A C 1
ATOM 932 O O . ASP A 1 120 ? 20.823 17.406 -11.859 1.00 87.50 120 ASP A O 1
ATOM 936 N N . VAL A 1 121 ? 19.381 15.750 -12.381 1.00 85.38 121 VAL A N 1
ATOM 937 C CA . VAL A 1 121 ? 20.104 14.690 -11.685 1.00 85.38 121 VAL A CA 1
ATOM 938 C C . VAL A 1 121 ? 21.227 14.204 -12.590 1.00 85.38 121 VAL A C 1
ATOM 940 O O . VAL A 1 121 ? 21.000 13.823 -13.740 1.00 85.38 121 VAL A O 1
ATOM 943 N N . THR A 1 122 ? 22.446 14.221 -12.061 1.00 80.56 122 THR A N 1
ATOM 944 C CA . THR A 1 122 ? 23.621 13.617 -12.687 1.00 80.56 122 THR A CA 1
ATOM 945 C C . THR A 1 122 ? 23.810 12.216 -12.126 1.00 80.56 122 THR A C 1
ATOM 947 O O . THR A 1 122 ? 23.822 12.050 -10.909 1.00 80.56 122 THR A O 1
ATOM 950 N N . GLY A 1 123 ? 23.986 11.221 -12.986 1.00 66.06 123 GLY A N 1
ATOM 951 C CA . GLY A 1 123 ? 24.184 9.839 -12.565 1.00 66.06 123 GLY A CA 1
ATOM 952 C C . GLY A 1 123 ? 24.632 8.963 -13.723 1.00 66.06 123 GLY A C 1
ATOM 953 O O . GLY A 1 123 ? 24.497 9.338 -14.893 1.00 66.06 123 GLY A O 1
ATOM 954 N N . HIS A 1 124 ? 25.192 7.816 -13.373 1.00 57.91 124 HIS A N 1
ATOM 955 C CA . HIS A 1 124 ? 25.601 6.792 -14.319 1.00 57.91 124 HIS A CA 1
ATOM 956 C C . HIS A 1 124 ? 24.374 6.018 -14.806 1.00 57.91 124 HIS A C 1
ATOM 958 O O . HIS A 1 124 ? 23.381 5.901 -14.087 1.00 57.91 124 HIS A O 1
ATOM 964 N N . SER A 1 125 ? 24.419 5.524 -16.044 1.00 56.41 125 SER A N 1
ATOM 965 C CA . SER A 1 125 ? 23.396 4.579 -16.505 1.00 56.41 125 SER A CA 1
ATOM 966 C C . SER A 1 125 ? 23.501 3.289 -15.688 1.00 56.41 125 SER A C 1
ATOM 968 O O . SER A 1 125 ? 24.596 2.928 -15.250 1.00 56.41 125 SER A O 1
ATOM 970 N N . HIS A 1 126 ? 22.383 2.584 -15.514 1.00 57.59 126 HIS A N 1
ATOM 971 C CA . HIS A 1 126 ? 22.284 1.324 -14.761 1.00 57.59 126 HIS A CA 1
ATOM 972 C C . HIS A 1 126 ? 23.308 0.258 -15.213 1.00 57.59 126 HIS A C 1
ATOM 974 O O . HIS A 1 126 ? 23.614 -0.672 -14.480 1.00 57.59 126 HIS A O 1
ATOM 980 N N . HIS A 1 127 ? 23.881 0.415 -16.411 1.00 55.53 127 HIS A N 1
ATOM 981 C CA . HIS A 1 127 ? 24.851 -0.499 -17.015 1.00 55.53 127 HIS A CA 1
ATOM 982 C C . HIS A 1 127 ? 26.304 0.010 -17.041 1.00 55.53 127 HIS A C 1
ATOM 984 O O . HIS A 1 127 ? 27.169 -0.650 -17.616 1.00 55.53 127 HIS A O 1
ATOM 990 N N . GLU A 1 128 ? 26.596 1.179 -16.465 1.00 53.38 128 GLU A N 1
ATOM 991 C CA . GLU A 1 128 ? 27.945 1.775 -16.460 1.00 53.38 128 GLU A CA 1
ATOM 992 C C . GLU A 1 128 ? 28.712 1.533 -15.141 1.00 53.38 128 GLU A C 1
ATOM 994 O O . GLU A 1 128 ? 29.846 1.996 -15.001 1.00 53.38 128 GLU A O 1
ATOM 999 N N . HIS A 1 129 ? 28.140 0.773 -14.201 1.00 54.88 129 HIS A N 1
ATOM 1000 C CA . HIS A 1 129 ? 28.791 0.371 -12.953 1.00 54.88 129 HIS A CA 1
ATOM 1001 C C . HIS A 1 129 ? 28.977 -1.142 -12.850 1.00 54.88 129 HIS A C 1
ATOM 1003 O O . HIS A 1 129 ? 28.140 -1.931 -13.283 1.00 54.88 129 HIS A O 1
ATOM 1009 N N . GLU A 1 130 ? 30.099 -1.549 -12.256 1.00 56.44 130 GLU A N 1
ATOM 1010 C CA . GLU A 1 130 ? 30.346 -2.935 -11.880 1.00 56.44 130 GLU A CA 1
ATOM 1011 C C . GLU A 1 130 ? 29.397 -3.269 -10.721 1.00 56.44 130 GLU A C 1
ATOM 1013 O O . GLU A 1 130 ? 29.637 -2.862 -9.589 1.00 56.44 130 GLU A O 1
ATOM 1018 N N . THR A 1 131 ? 28.277 -3.940 -11.011 1.00 61.16 131 THR A N 1
ATOM 1019 C CA . THR A 1 131 ? 27.280 -4.312 -9.996 1.00 61.16 131 THR A CA 1
ATOM 1020 C C . THR A 1 131 ? 27.957 -5.122 -8.894 1.00 61.16 131 THR A C 1
ATOM 1022 O O . THR A 1 131 ? 28.351 -6.276 -9.121 1.00 61.16 131 THR A O 1
ATOM 1025 N N . VAL A 1 132 ? 28.100 -4.530 -7.708 1.00 69.56 132 VAL A N 1
ATOM 1026 C CA . VAL A 1 132 ? 28.600 -5.224 -6.524 1.00 69.56 132 VAL A CA 1
ATOM 1027 C C . VAL A 1 132 ? 27.538 -6.239 -6.123 1.00 69.56 132 VAL A C 1
ATOM 1029 O O . VAL A 1 132 ? 26.482 -5.904 -5.600 1.00 69.56 132 VAL A O 1
ATOM 1032 N N . LYS A 1 133 ? 27.790 -7.516 -6.417 1.00 80.12 133 LYS A N 1
ATOM 1033 C CA . LYS A 1 133 ? 26.860 -8.586 -6.052 1.00 80.12 133 LYS A CA 1
ATOM 1034 C C . LYS A 1 133 ? 26.922 -8.810 -4.551 1.00 80.12 133 LYS A C 1
ATOM 1036 O O . LYS A 1 133 ? 27.915 -9.330 -4.045 1.00 80.12 133 LYS A O 1
ATOM 1041 N N . SER A 1 134 ? 25.837 -8.483 -3.869 1.00 83.38 134 SER A N 1
ATOM 1042 C CA . SER A 1 134 ? 25.682 -8.748 -2.446 1.00 83.38 134 SER A CA 1
ATOM 1043 C C . SER A 1 134 ? 25.432 -10.240 -2.188 1.00 83.38 134 SER A C 1
ATOM 1045 O O . SER A 1 134 ? 24.839 -10.965 -3.008 1.00 83.38 134 SER A O 1
ATOM 1047 N N . THR A 1 135 ? 25.894 -10.729 -1.040 1.00 84.31 135 THR A N 1
ATOM 1048 C CA . THR A 1 135 ? 25.628 -12.098 -0.579 1.00 84.31 135 THR A CA 1
ATOM 1049 C C . THR A 1 135 ? 24.158 -12.282 -0.207 1.00 84.31 135 THR A C 1
ATOM 1051 O O . THR A 1 135 ? 23.557 -13.311 -0.514 1.00 84.31 135 THR A O 1
ATOM 1054 N N . GLU A 1 136 ? 23.543 -11.238 0.339 1.00 85.00 136 GLU A N 1
ATOM 1055 C CA . GLU A 1 136 ? 22.169 -11.181 0.832 1.00 85.00 136 GLU A CA 1
ATOM 1056 C C . GLU A 1 136 ? 21.172 -11.397 -0.311 1.00 85.00 136 GLU A C 1
ATOM 1058 O O . GLU A 1 136 ? 20.272 -12.240 -0.223 1.00 85.00 136 GLU A O 1
ATOM 1063 N N . CYS A 1 137 ? 21.358 -10.687 -1.427 1.00 89.88 137 CYS A N 1
ATOM 1064 C CA . CYS A 1 137 ? 20.557 -10.895 -2.629 1.00 89.88 137 CYS A CA 1
ATOM 1065 C C . CYS A 1 137 ? 20.944 -12.203 -3.345 1.00 89.88 137 CYS A C 1
ATOM 1067 O O . CYS A 1 137 ? 20.115 -12.802 -4.033 1.00 89.88 137 CYS A O 1
ATOM 1069 N N . GLY A 1 138 ? 22.177 -12.693 -3.145 1.00 88.88 138 GLY A N 1
ATOM 1070 C CA . GLY A 1 138 ? 22.628 -14.048 -3.491 1.00 88.88 138 GLY A CA 1
ATOM 1071 C C . GLY A 1 138 ? 21.599 -15.103 -3.135 1.00 88.88 138 GLY A C 1
ATOM 1072 O O . GLY A 1 138 ? 21.034 -15.751 -4.018 1.00 88.88 138 GLY A O 1
ATOM 1073 N N . ASP A 1 139 ? 21.315 -15.197 -1.843 1.00 88.19 139 ASP A N 1
ATOM 1074 C CA . ASP A 1 139 ? 20.488 -16.249 -1.263 1.00 88.19 139 ASP A CA 1
ATOM 1075 C C . ASP A 1 139 ? 19.021 -16.170 -1.698 1.00 88.19 139 ASP A C 1
ATOM 1077 O O . ASP A 1 139 ? 18.376 -17.200 -1.934 1.00 88.19 139 ASP A O 1
ATOM 1081 N N . LYS A 1 140 ? 18.482 -14.953 -1.860 1.00 89.56 140 LYS A N 1
ATOM 1082 C CA . LYS A 1 140 ? 17.076 -14.739 -2.249 1.00 89.56 140 LYS A CA 1
ATOM 1083 C C . LYS A 1 140 ? 16.787 -15.151 -3.686 1.00 89.56 140 LYS A C 1
ATOM 1085 O O . LYS A 1 140 ? 15.686 -15.626 -3.963 1.00 89.56 140 LYS A O 1
ATOM 1090 N N . PHE A 1 141 ? 17.761 -15.034 -4.584 1.00 92.19 141 PHE A N 1
ATOM 1091 C CA . PHE A 1 141 ? 17.569 -15.294 -6.012 1.00 92.19 141 PHE A CA 1
ATOM 1092 C C . PHE A 1 141 ? 18.168 -16.635 -6.483 1.00 92.19 141 PHE A C 1
ATOM 1094 O O . PHE A 1 141 ? 18.399 -16.840 -7.675 1.00 92.19 141 PHE A O 1
ATOM 1101 N N . THR A 1 142 ? 18.388 -17.585 -5.565 1.00 89.50 142 THR A N 1
ATOM 1102 C CA . THR A 1 142 ? 18.805 -18.959 -5.901 1.00 89.50 142 THR A CA 1
ATOM 1103 C C . THR A 1 142 ? 17.627 -19.867 -6.267 1.00 89.50 142 THR A C 1
ATOM 1105 O O . THR A 1 142 ? 16.486 -19.632 -5.878 1.00 89.50 142 THR A O 1
ATOM 1108 N N . ARG A 1 143 ? 17.903 -20.991 -6.947 1.00 86.62 143 ARG A N 1
ATOM 1109 C CA . ARG A 1 143 ? 16.900 -22.049 -7.201 1.00 86.62 143 ARG A CA 1
ATOM 1110 C C . ARG A 1 143 ? 16.387 -22.741 -5.931 1.00 86.62 143 ARG A C 1
ATOM 1112 O O . ARG A 1 143 ? 15.386 -23.439 -6.003 1.00 86.62 143 ARG A O 1
ATOM 1119 N N . GLY A 1 144 ? 17.084 -22.593 -4.804 1.00 87.31 144 GLY A N 1
ATOM 1120 C CA . GLY A 1 144 ? 16.663 -23.139 -3.513 1.00 87.31 144 GLY A CA 1
ATOM 1121 C C . GLY A 1 144 ? 15.789 -22.182 -2.699 1.00 87.31 144 GLY A C 1
ATOM 1122 O O . GLY A 1 144 ? 15.287 -22.577 -1.651 1.00 87.31 144 GLY A O 1
ATOM 1123 N N . SER A 1 145 ? 15.615 -20.933 -3.143 1.00 90.25 145 SER A N 1
ATOM 1124 C CA . SER A 1 145 ? 14.846 -19.936 -2.402 1.00 90.25 145 SER A CA 1
ATOM 1125 C C . SER A 1 145 ? 13.340 -20.120 -2.589 1.00 90.25 145 SER A C 1
ATOM 1127 O O . SER A 1 145 ? 12.873 -20.722 -3.558 1.00 90.25 145 SER A O 1
ATOM 1129 N N . THR A 1 146 ? 12.552 -19.527 -1.694 1.00 89.12 146 THR A N 1
ATOM 1130 C CA . THR A 1 146 ? 11.089 -19.476 -1.823 1.00 89.12 146 THR A CA 1
ATOM 1131 C C . THR A 1 146 ? 10.621 -18.674 -3.042 1.00 89.12 146 THR A C 1
ATOM 1133 O O . THR A 1 146 ? 9.520 -18.912 -3.530 1.00 89.12 146 THR A O 1
ATOM 1136 N N . LEU A 1 147 ? 11.454 -17.766 -3.569 1.00 90.75 147 LEU A N 1
ATOM 1137 C CA . LEU A 1 147 ? 11.150 -16.976 -4.769 1.00 90.75 147 LEU A CA 1
ATOM 1138 C C . LEU A 1 147 ? 11.298 -17.788 -6.061 1.00 90.75 147 LEU A C 1
ATOM 1140 O O . LEU A 1 147 ? 10.711 -17.425 -7.080 1.00 90.75 147 LEU A O 1
ATOM 1144 N N . SER A 1 148 ? 12.039 -18.901 -6.022 1.00 91.81 148 SER A N 1
ATOM 1145 C CA . SER A 1 148 ? 12.306 -19.739 -7.197 1.00 91.81 148 SER A CA 1
ATOM 1146 C C . SER A 1 148 ? 11.045 -20.282 -7.875 1.00 91.81 148 SER A C 1
ATOM 1148 O O . SER A 1 148 ? 11.055 -20.526 -9.082 1.00 91.81 148 SER A O 1
ATOM 1150 N N . LEU A 1 149 ? 9.940 -20.389 -7.129 1.00 90.94 149 LEU A N 1
ATOM 1151 C CA . LEU A 1 149 ? 8.623 -20.775 -7.640 1.00 90.94 149 LEU A CA 1
ATOM 1152 C C . LEU A 1 149 ? 8.096 -19.816 -8.721 1.00 90.94 149 LEU A C 1
ATOM 1154 O O . LEU A 1 149 ? 7.343 -20.242 -9.593 1.00 90.94 149 LEU A O 1
ATOM 1158 N N . CYS A 1 150 ? 8.510 -18.546 -8.694 1.00 91.25 150 CYS A N 1
ATOM 1159 C CA . CYS A 1 150 ? 8.070 -17.524 -9.644 1.00 91.25 150 CYS A CA 1
ATOM 1160 C C . CYS A 1 150 ? 9.020 -17.345 -10.838 1.00 91.25 150 CYS A C 1
ATOM 1162 O O . CYS A 1 150 ? 8.642 -16.697 -11.810 1.00 91.25 150 CYS A O 1
ATOM 1164 N N . PHE A 1 151 ? 10.229 -17.921 -10.814 1.00 93.06 151 PHE A N 1
ATOM 1165 C CA . PHE A 1 151 ? 11.221 -17.733 -11.888 1.00 93.06 151 PHE A CA 1
ATOM 1166 C C . PHE A 1 151 ? 10.764 -18.224 -13.273 1.00 93.06 151 PHE A C 1
ATOM 1168 O O . PHE A 1 151 ? 11.190 -17.642 -14.267 1.00 93.06 151 PHE A O 1
ATOM 1175 N N . PRO A 1 152 ? 9.895 -19.250 -13.399 1.00 93.06 152 PRO A N 1
ATOM 1176 C CA . PRO A 1 152 ? 9.318 -19.600 -14.697 1.00 93.06 152 PRO A CA 1
ATOM 1177 C C . PRO A 1 152 ? 8.322 -18.565 -15.240 1.00 93.06 152 PRO A C 1
ATOM 1179 O O . PRO A 1 152 ? 8.066 -18.548 -16.439 1.00 93.06 152 PRO A O 1
ATOM 1182 N N . LEU A 1 153 ? 7.732 -17.737 -14.371 1.00 92.31 153 LEU A N 1
ATOM 1183 C CA . LEU A 1 153 ? 6.714 -16.742 -14.729 1.00 92.31 153 LEU A CA 1
ATOM 1184 C C . LEU A 1 153 ? 7.310 -15.347 -14.952 1.00 92.31 153 LEU A C 1
ATOM 1186 O O . LEU A 1 153 ? 6.716 -14.527 -15.647 1.00 92.31 153 LEU A O 1
ATOM 1190 N N . LEU A 1 154 ? 8.462 -15.070 -14.343 1.00 90.06 154 LEU A N 1
ATOM 1191 C CA . LEU A 1 154 ? 9.072 -13.749 -14.268 1.00 90.06 154 LEU A CA 1
ATOM 1192 C C . LEU A 1 154 ? 10.596 -13.874 -14.328 1.00 90.06 154 LEU A C 1
ATOM 1194 O O . LEU A 1 154 ? 11.180 -14.694 -13.622 1.00 90.06 154 LEU A O 1
ATOM 1198 N N . ASN A 1 155 ? 11.249 -13.013 -15.109 1.00 89.88 155 ASN A N 1
ATOM 1199 C CA . ASN A 1 155 ? 12.705 -12.910 -15.106 1.00 89.88 155 ASN A CA 1
ATOM 1200 C C . ASN A 1 155 ? 13.197 -12.324 -13.762 1.00 89.88 155 ASN A C 1
ATOM 1202 O O . ASN A 1 155 ? 12.881 -11.169 -13.477 1.00 89.88 155 ASN A O 1
ATOM 1206 N N . PRO A 1 156 ? 13.983 -13.056 -12.947 1.00 91.06 156 PRO A N 1
ATOM 1207 C CA . PRO A 1 156 ? 14.458 -12.554 -11.658 1.00 91.06 156 PRO A CA 1
ATOM 1208 C C . PRO A 1 156 ? 15.599 -11.534 -11.769 1.00 91.06 156 PRO A C 1
ATOM 1210 O O . PRO A 1 156 ? 15.890 -10.863 -10.782 1.00 91.06 156 PRO A O 1
ATOM 1213 N N . ALA A 1 157 ? 16.264 -11.418 -12.926 1.00 88.94 157 ALA A N 1
ATOM 1214 C CA . ALA A 1 157 ? 17.480 -10.613 -13.057 1.00 88.94 157 ALA A CA 1
ATOM 1215 C C . ALA A 1 157 ? 17.292 -9.124 -12.686 1.00 88.94 157 ALA A C 1
ATOM 1217 O O . ALA A 1 157 ? 18.073 -8.652 -11.862 1.00 88.94 157 ALA A O 1
ATOM 1218 N N . PRO A 1 158 ? 16.245 -8.410 -13.156 1.00 86.94 158 PRO A N 1
ATOM 1219 C CA . PRO A 1 158 ? 16.053 -7.000 -12.800 1.00 86.94 158 PRO A CA 1
ATOM 1220 C C . PRO A 1 158 ? 15.791 -6.791 -11.301 1.00 86.94 158 PRO A C 1
ATOM 1222 O O . PRO A 1 158 ? 16.257 -5.829 -10.703 1.00 86.94 158 PRO A O 1
ATOM 1225 N N . PHE A 1 159 ? 15.079 -7.727 -10.665 1.00 89.94 159 PHE A N 1
ATOM 1226 C CA . PHE A 1 159 ? 14.795 -7.681 -9.227 1.00 89.94 159 PHE A CA 1
ATOM 1227 C C . PHE A 1 159 ? 16.046 -7.943 -8.393 1.00 89.94 159 PHE A C 1
ATOM 1229 O O . PHE A 1 159 ? 16.226 -7.350 -7.332 1.00 89.94 159 PHE A O 1
ATOM 1236 N N . ARG A 1 160 ? 16.911 -8.841 -8.873 1.00 90.69 160 ARG A N 1
ATOM 1237 C CA . ARG A 1 160 ? 18.192 -9.123 -8.237 1.00 90.69 160 ARG A CA 1
ATOM 1238 C C . ARG A 1 160 ? 19.119 -7.910 -8.295 1.00 90.69 160 ARG A C 1
ATOM 1240 O O . ARG A 1 160 ? 19.726 -7.580 -7.285 1.00 90.69 160 ARG A O 1
ATOM 1247 N N . GLU A 1 161 ? 19.193 -7.259 -9.447 1.00 86.25 161 GLU A N 1
ATOM 1248 C CA . GLU A 1 161 ? 20.010 -6.061 -9.653 1.00 86.25 161 GLU A CA 1
ATOM 1249 C C . GLU A 1 161 ? 19.524 -4.895 -8.781 1.00 86.25 161 GLU A C 1
ATOM 1251 O O . GLU A 1 161 ? 20.310 -4.311 -8.042 1.00 86.25 161 GLU A O 1
ATOM 1256 N N . ALA A 1 162 ? 18.209 -4.649 -8.741 1.00 85.25 162 ALA A N 1
ATOM 1257 C CA . ALA A 1 162 ? 17.619 -3.662 -7.835 1.00 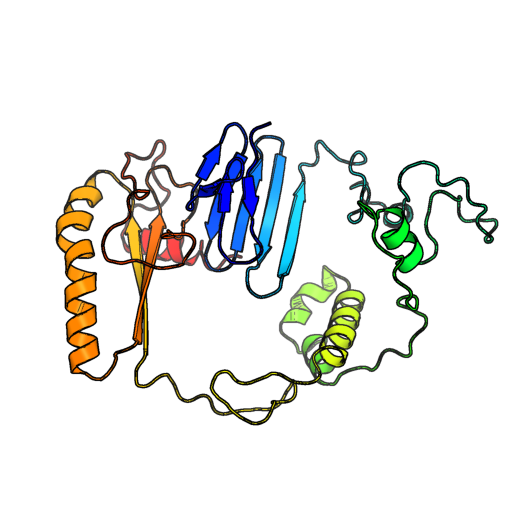85.25 162 ALA A CA 1
ATOM 1258 C C . ALA A 1 162 ? 17.893 -3.972 -6.351 1.00 85.25 162 ALA A C 1
ATOM 1260 O O . ALA A 1 162 ? 18.112 -3.061 -5.557 1.00 85.25 162 ALA A O 1
ATOM 1261 N N . CYS A 1 163 ? 17.901 -5.255 -5.970 1.00 87.44 163 CYS A N 1
ATOM 1262 C CA . CYS A 1 163 ? 18.261 -5.683 -4.619 1.00 87.44 163 CYS A CA 1
ATOM 1263 C C . CYS A 1 163 ? 19.726 -5.360 -4.298 1.00 87.44 163 CYS A C 1
ATOM 1265 O O . CYS A 1 163 ? 20.000 -4.825 -3.229 1.00 87.44 163 CYS A O 1
ATOM 1267 N N . ASP A 1 164 ? 20.654 -5.658 -5.213 1.00 86.94 164 ASP A N 1
ATOM 1268 C CA . ASP A 1 164 ? 22.079 -5.381 -5.010 1.00 86.94 164 ASP A CA 1
ATOM 1269 C C . ASP A 1 164 ? 22.326 -3.869 -4.828 1.00 86.94 164 ASP A C 1
ATOM 1271 O O . ASP A 1 164 ? 22.997 -3.484 -3.872 1.00 86.94 164 ASP A O 1
ATOM 1275 N N . HIS A 1 165 ? 21.689 -3.012 -5.641 1.00 81.19 165 HIS A N 1
ATOM 1276 C CA . HIS A 1 165 ? 21.746 -1.552 -5.464 1.00 81.19 165 HIS A CA 1
ATOM 1277 C C . HIS A 1 165 ? 21.168 -1.103 -4.116 1.00 81.19 165 HIS A C 1
ATOM 1279 O O . HIS A 1 165 ? 21.778 -0.303 -3.410 1.00 81.19 165 HIS A O 1
ATOM 1285 N N . ALA A 1 166 ? 20.017 -1.651 -3.717 1.00 80.88 166 ALA A N 1
ATOM 1286 C CA . ALA A 1 166 ? 19.402 -1.304 -2.441 1.00 80.88 166 ALA A CA 1
ATOM 1287 C C . ALA A 1 166 ? 20.278 -1.703 -1.242 1.00 80.88 166 ALA A C 1
ATOM 1289 O O . ALA A 1 166 ? 20.332 -0.968 -0.260 1.00 80.88 166 ALA A O 1
ATOM 1290 N N . VAL A 1 167 ? 20.969 -2.847 -1.303 1.00 81.44 167 VAL A N 1
ATOM 1291 C CA . VAL A 1 167 ? 21.884 -3.290 -0.236 1.00 81.44 167 VAL A CA 1
ATOM 1292 C C . VAL A 1 167 ? 23.128 -2.405 -0.169 1.00 81.44 167 VAL A C 1
ATOM 1294 O O . VAL A 1 167 ? 23.563 -2.067 0.930 1.00 81.44 167 VAL A O 1
ATOM 1297 N N . GLU A 1 168 ? 23.673 -1.995 -1.316 1.00 78.62 168 GLU A N 1
ATOM 1298 C CA . GLU A 1 168 ? 24.811 -1.072 -1.374 1.00 78.62 168 GLU A CA 1
ATOM 1299 C C . GLU A 1 168 ? 24.462 0.302 -0.775 1.00 78.62 168 GLU A C 1
ATOM 1301 O O . GLU A 1 168 ? 25.225 0.850 0.023 1.00 78.62 168 GLU A O 1
ATOM 1306 N N . GLU A 1 169 ? 23.278 0.833 -1.090 1.00 73.06 169 GLU A N 1
ATOM 1307 C CA . GLU A 1 169 ? 22.790 2.103 -0.539 1.00 73.06 169 GLU A CA 1
ATOM 1308 C C . GLU A 1 169 ? 22.412 2.003 0.951 1.00 73.06 169 GLU A C 1
ATOM 1310 O O . GLU A 1 169 ? 22.609 2.951 1.716 1.00 73.06 169 GLU A O 1
ATOM 1315 N N . ALA A 1 170 ? 21.891 0.853 1.391 1.00 66.38 170 ALA A N 1
ATOM 1316 C CA . ALA A 1 170 ? 21.411 0.613 2.753 1.00 66.38 170 ALA A CA 1
ATOM 1317 C C . ALA A 1 170 ? 22.492 0.057 3.695 1.00 66.38 170 ALA A C 1
ATOM 1319 O O . ALA A 1 170 ? 22.183 -0.758 4.568 1.00 66.38 170 ALA A O 1
ATOM 1320 N N . ALA A 1 171 ? 23.741 0.512 3.543 1.00 59.84 171 ALA A N 1
ATOM 1321 C CA . ALA A 1 171 ? 24.924 -0.058 4.195 1.00 59.84 171 ALA A CA 1
ATOM 1322 C C . ALA A 1 171 ? 24.793 -0.294 5.719 1.00 59.84 171 ALA A C 1
ATOM 1324 O O . ALA A 1 171 ? 25.481 -1.161 6.255 1.00 59.84 171 ALA A O 1
ATOM 1325 N N . GLU A 1 172 ? 23.904 0.419 6.430 1.00 67.81 172 GLU A N 1
ATOM 1326 C CA . GLU A 1 172 ? 23.656 0.208 7.859 1.00 67.81 172 GLU A CA 1
ATOM 1327 C C . GLU A 1 172 ? 22.194 0.459 8.292 1.00 67.81 172 GLU A C 1
ATOM 1329 O O . GLU A 1 172 ? 21.603 1.508 8.019 1.00 67.81 172 GLU A O 1
ATOM 1334 N N . CYS A 1 173 ? 21.628 -0.459 9.085 1.00 60.72 173 CYS A N 1
ATOM 1335 C CA . CYS A 1 173 ? 20.352 -0.274 9.778 1.00 60.72 173 CYS A CA 1
ATOM 1336 C C . CYS A 1 173 ? 20.564 0.346 11.169 1.00 60.72 173 CYS A C 1
ATOM 1338 O O . CYS A 1 173 ? 21.253 -0.213 12.026 1.00 60.72 173 CYS A O 1
ATOM 1340 N N . LYS A 1 174 ? 19.915 1.485 11.443 1.00 66.69 174 LYS A N 1
ATOM 1341 C CA . LYS A 1 174 ? 19.936 2.115 12.775 1.00 66.69 174 LYS A CA 1
ATOM 1342 C C . LYS A 1 174 ? 18.884 1.493 13.687 1.00 66.69 174 LYS A C 1
ATOM 1344 O O . LYS A 1 174 ? 17.694 1.510 13.380 1.00 66.69 174 LYS A O 1
ATOM 1349 N N . LEU A 1 175 ? 19.313 1.003 14.848 1.00 62.41 175 LEU A N 1
ATOM 1350 C CA . LEU A 1 175 ? 18.405 0.476 15.863 1.00 62.41 175 LEU A CA 1
ATOM 1351 C C . LEU A 1 175 ? 17.653 1.608 16.577 1.00 62.41 175 LEU A C 1
ATOM 1353 O O . LEU A 1 175 ? 18.248 2.563 17.084 1.00 62.41 175 LEU A O 1
ATOM 1357 N N . VAL A 1 176 ? 16.330 1.466 16.673 1.00 54.47 176 VAL A N 1
ATOM 1358 C CA . VAL A 1 176 ? 15.485 2.343 17.491 1.00 54.47 176 VAL A CA 1
ATOM 1359 C C . VAL A 1 176 ? 15.792 2.067 18.968 1.00 54.47 176 VAL A C 1
ATOM 1361 O O . VAL A 1 176 ? 15.556 0.965 19.453 1.00 54.47 176 VAL A O 1
ATOM 1364 N N . GLY A 1 177 ? 16.336 3.059 19.683 1.00 61.19 177 GLY A N 1
ATOM 1365 C CA . GLY A 1 177 ? 16.657 2.954 21.118 1.00 61.19 177 GLY A CA 1
ATOM 1366 C C . GLY A 1 177 ? 18.134 3.115 21.494 1.00 61.19 177 GLY A C 1
ATOM 1367 O O . GLY A 1 177 ? 18.454 3.044 22.677 1.00 61.19 177 GLY A O 1
ATOM 1368 N N . GLY A 1 178 ? 19.014 3.383 20.524 1.00 59.50 178 GLY A N 1
ATOM 1369 C CA . GLY A 1 178 ? 20.441 3.600 20.770 1.00 59.50 178 GLY A CA 1
ATOM 1370 C C . GLY A 1 178 ? 21.212 2.281 20.830 1.00 59.50 178 GLY A C 1
ATOM 1371 O O . GLY A 1 178 ? 21.129 1.526 21.794 1.00 59.50 178 GLY A O 1
ATOM 1372 N N . GLY A 1 179 ? 21.972 2.015 19.775 1.00 66.19 179 GLY A N 1
ATOM 1373 C CA . GLY A 1 179 ? 22.841 0.855 19.613 1.00 66.19 179 GLY A CA 1
ATOM 1374 C C . GLY A 1 179 ? 23.761 1.079 18.417 1.00 66.19 179 GLY A C 1
ATOM 1375 O O . GLY A 1 179 ? 23.554 2.027 17.654 1.00 66.19 179 GLY A O 1
ATOM 1376 N N . ASN A 1 180 ? 24.775 0.229 18.265 1.00 76.19 180 ASN A N 1
ATOM 1377 C CA . ASN A 1 180 ? 25.612 0.279 17.071 1.00 76.19 180 ASN A CA 1
ATOM 1378 C C . ASN A 1 180 ? 24.753 -0.046 15.840 1.00 76.19 180 ASN A C 1
ATOM 1380 O O . ASN A 1 180 ? 23.860 -0.896 15.946 1.00 76.19 180 ASN A O 1
ATOM 1384 N N . PRO A 1 181 ? 24.987 0.631 14.705 1.00 75.00 181 PRO A N 1
ATOM 1385 C CA . PRO A 1 181 ? 24.358 0.258 13.451 1.00 75.00 181 PRO A CA 1
ATOM 1386 C C . PRO A 1 181 ? 24.622 -1.220 13.147 1.00 75.00 181 PRO A C 1
ATOM 1388 O O . PRO A 1 181 ? 25.693 -1.743 13.456 1.00 75.00 181 PRO A O 1
ATOM 1391 N N . VAL A 1 182 ? 23.610 -1.893 12.610 1.00 72.19 182 VAL A N 1
ATOM 1392 C CA . VAL A 1 182 ? 23.662 -3.318 12.274 1.00 72.19 182 VAL A CA 1
ATOM 1393 C C . VAL A 1 182 ? 23.746 -3.434 10.759 1.00 72.19 182 VAL A C 1
ATOM 1395 O O . VAL A 1 182 ? 22.961 -2.785 10.061 1.00 72.19 182 VAL A O 1
ATOM 1398 N N . ALA A 1 183 ? 24.687 -4.227 10.250 1.00 74.56 183 ALA A N 1
ATOM 1399 C CA . ALA A 1 183 ? 24.797 -4.454 8.816 1.00 74.56 183 ALA A CA 1
ATOM 1400 C C . ALA A 1 183 ? 23.638 -5.334 8.323 1.00 74.56 183 ALA A C 1
ATOM 1402 O O . ALA A 1 183 ? 23.080 -6.149 9.066 1.00 74.56 183 ALA A O 1
ATOM 1403 N N . VAL A 1 184 ? 23.255 -5.177 7.056 1.00 63.91 184 VAL A N 1
ATOM 1404 C CA . VAL A 1 184 ? 22.271 -6.071 6.434 1.00 63.91 184 VAL A CA 1
ATOM 1405 C C . VAL A 1 184 ? 22.834 -7.499 6.450 1.00 63.91 184 VAL A C 1
ATOM 1407 O O . VAL A 1 184 ? 23.964 -7.718 6.039 1.00 63.91 184 VAL A O 1
ATOM 1410 N N . GLY A 1 185 ? 22.055 -8.464 6.951 1.00 64.25 185 GLY A N 1
ATOM 1411 C CA . GLY A 1 185 ? 22.473 -9.869 7.080 1.00 64.25 185 GLY A CA 1
ATOM 1412 C C . GLY A 1 185 ? 22.938 -10.281 8.483 1.00 64.25 185 GLY A C 1
ATOM 1413 O O . GLY A 1 185 ? 22.912 -11.472 8.799 1.00 64.25 185 GLY A O 1
ATOM 1414 N N . ASP A 1 186 ? 23.262 -9.328 9.359 1.00 73.50 186 ASP A N 1
ATOM 1415 C CA . ASP A 1 186 ? 23.647 -9.628 10.739 1.00 73.50 186 ASP A CA 1
ATOM 1416 C C . ASP A 1 186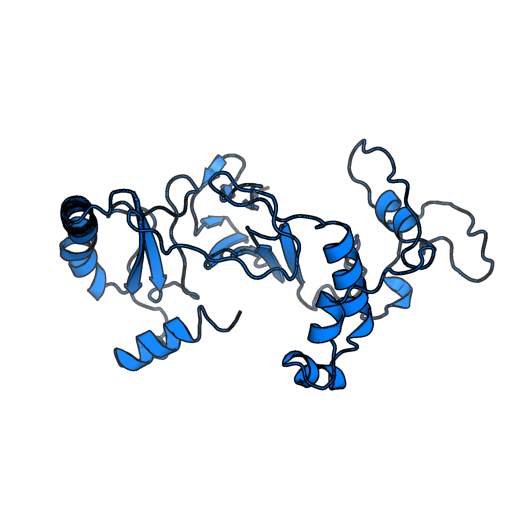 ? 22.457 -10.120 11.577 1.00 73.50 186 ASP A C 1
ATOM 1418 O O . ASP A 1 186 ? 21.352 -9.567 11.565 1.00 73.50 186 ASP A O 1
ATOM 1422 N N . LEU A 1 187 ? 22.701 -11.154 12.385 1.00 61.62 187 LEU A N 1
ATOM 1423 C CA . LEU A 1 187 ? 21.750 -11.608 13.395 1.00 61.62 187 LEU A CA 1
ATOM 1424 C C . LEU A 1 187 ? 21.895 -10.758 14.659 1.00 61.62 187 LEU A C 1
ATOM 1426 O O . LEU A 1 187 ? 22.950 -10.738 15.291 1.00 61.62 187 LEU A O 1
ATOM 1430 N N . PHE A 1 188 ? 20.805 -10.121 15.087 1.00 66.69 188 PHE A N 1
ATOM 1431 C CA . PHE A 1 188 ? 20.749 -9.384 16.348 1.00 66.69 188 PHE A CA 1
ATOM 1432 C C . PHE A 1 188 ? 19.578 -9.855 17.215 1.00 66.69 188 PHE A C 1
ATOM 1434 O O . PHE A 1 188 ? 18.523 -10.261 16.731 1.00 66.69 188 PHE A O 1
ATOM 1441 N N . SER A 1 189 ? 19.769 -9.824 18.535 1.00 60.28 189 SER A N 1
ATOM 1442 C CA . SER A 1 189 ? 18.721 -10.190 19.490 1.00 60.28 189 SER A CA 1
ATOM 1443 C C . SER A 1 189 ? 17.844 -8.986 19.812 1.00 60.28 189 SER A C 1
ATOM 1445 O O . SER A 1 189 ? 18.294 -8.034 20.449 1.00 60.28 189 SER A O 1
ATOM 1447 N N . VAL A 1 190 ? 16.568 -9.056 19.438 1.00 58.25 190 VAL A N 1
ATOM 1448 C CA . VAL A 1 190 ? 15.544 -8.105 19.884 1.00 58.25 190 VAL A CA 1
ATOM 1449 C C . VAL A 1 190 ? 14.930 -8.606 21.186 1.00 58.25 190 VAL A C 1
ATOM 1451 O O . VAL A 1 190 ? 14.439 -9.731 21.264 1.00 58.25 190 VAL A O 1
ATOM 1454 N N . LYS A 1 191 ? 14.932 -7.774 22.232 1.00 56.97 191 LYS A N 1
ATOM 1455 C CA . LYS A 1 191 ? 14.123 -8.056 23.422 1.00 56.97 191 LYS A CA 1
ATOM 1456 C C . LYS A 1 191 ? 12.680 -7.689 23.098 1.00 56.97 191 LYS A C 1
ATOM 1458 O O . LYS A 1 191 ? 12.419 -6.542 22.744 1.00 56.97 191 LYS A O 1
ATOM 1463 N N . ALA A 1 192 ? 11.757 -8.640 23.246 1.00 56.72 192 ALA A N 1
ATOM 1464 C CA . ALA A 1 192 ? 10.332 -8.337 23.170 1.00 56.72 192 ALA A CA 1
ATOM 1465 C C . ALA A 1 192 ? 10.012 -7.183 24.139 1.00 56.72 192 ALA A C 1
ATOM 1467 O O . ALA A 1 192 ? 10.520 -7.207 25.275 1.00 56.72 192 ALA A O 1
ATOM 1468 N N . PRO A 1 193 ? 9.221 -6.179 23.722 1.00 57.41 193 PRO A N 1
ATOM 1469 C CA . PRO A 1 193 ? 8.957 -5.027 24.562 1.00 57.41 193 PRO A CA 1
ATOM 1470 C C . PRO A 1 193 ? 8.357 -5.469 25.898 1.00 57.41 193 PRO A C 1
ATOM 1472 O O . PRO A 1 193 ? 7.286 -6.058 25.951 1.00 57.41 193 PRO A O 1
ATOM 1475 N N . GLN A 1 194 ? 9.066 -5.213 26.999 1.00 69.62 194 GLN A N 1
ATOM 1476 C CA . GLN A 1 194 ? 8.584 -5.587 28.337 1.00 69.62 194 GLN A CA 1
ATOM 1477 C C . GLN A 1 194 ? 7.512 -4.619 28.854 1.00 69.62 194 GLN A C 1
ATOM 1479 O O . GLN A 1 194 ? 6.843 -4.908 29.840 1.00 69.62 194 GLN A O 1
ATOM 1484 N N . ARG A 1 195 ? 7.392 -3.443 28.224 1.00 84.38 195 ARG A N 1
ATOM 1485 C CA . ARG A 1 195 ? 6.552 -2.332 28.688 1.00 84.38 195 ARG A CA 1
ATOM 1486 C C . ARG A 1 195 ? 5.565 -1.818 27.645 1.00 84.38 195 ARG A C 1
ATOM 1488 O O . ARG A 1 195 ? 4.853 -0.867 27.962 1.00 84.38 195 ARG A O 1
ATOM 1495 N N . SER A 1 196 ? 5.520 -2.407 26.449 1.00 86.81 196 SER A N 1
ATOM 1496 C CA . SER A 1 196 ? 4.607 -1.969 25.392 1.00 86.81 196 SER A CA 1
ATOM 1497 C C . SER A 1 196 ? 3.752 -3.098 24.826 1.00 86.81 196 SER A C 1
ATOM 1499 O O . SER A 1 196 ? 4.103 -4.273 24.943 1.00 86.81 196 SER A O 1
ATOM 1501 N N . ALA A 1 197 ? 2.598 -2.732 24.271 1.00 85.62 197 ALA A N 1
ATOM 1502 C CA . ALA A 1 197 ? 1.680 -3.650 23.608 1.00 85.62 197 ALA A CA 1
ATOM 1503 C C . ALA A 1 197 ? 0.862 -2.922 22.534 1.00 85.62 197 ALA A C 1
ATOM 1505 O O . ALA A 1 197 ? 0.279 -1.875 22.811 1.00 85.62 197 ALA A O 1
ATOM 1506 N N . ASP A 1 198 ? 0.747 -3.532 21.354 1.00 86.88 198 ASP A N 1
ATOM 1507 C CA . ASP A 1 198 ? -0.148 -3.079 20.290 1.00 86.88 198 ASP A CA 1
ATOM 1508 C C . ASP A 1 198 ? -1.369 -4.003 20.223 1.00 86.88 198 ASP A C 1
ATOM 1510 O O . ASP A 1 198 ? -1.246 -5.226 20.120 1.00 86.88 198 ASP A O 1
ATOM 1514 N N . ILE A 1 199 ? -2.566 -3.426 20.306 1.00 88.56 199 ILE A N 1
ATOM 1515 C CA . ILE A 1 199 ? -3.823 -4.170 20.424 1.00 88.56 199 ILE A CA 1
ATOM 1516 C C . ILE A 1 199 ? -4.751 -3.768 19.289 1.00 88.56 199 ILE A C 1
ATOM 1518 O O . ILE A 1 199 ? -5.148 -2.611 19.172 1.00 88.56 199 ILE A O 1
ATOM 1522 N N . VAL A 1 200 ? -5.139 -4.735 18.460 1.00 89.62 200 VAL A N 1
ATOM 1523 C CA . VAL A 1 200 ? -6.057 -4.506 17.339 1.00 89.62 200 VAL A CA 1
ATOM 1524 C C . VAL A 1 200 ? -7.462 -4.954 17.722 1.00 89.62 200 VAL A C 1
ATOM 1526 O O . VAL A 1 200 ? -7.711 -6.134 17.962 1.00 89.62 200 VAL A O 1
ATOM 1529 N N . VAL A 1 201 ? -8.398 -4.009 17.742 1.00 91.06 201 VAL A N 1
ATOM 1530 C CA . VAL A 1 201 ? -9.828 -4.270 17.897 1.00 91.06 201 VAL A CA 1
ATOM 1531 C C . VAL A 1 201 ? -10.452 -4.393 16.513 1.00 91.06 201 VAL A C 1
ATOM 1533 O O . VAL A 1 201 ? -10.394 -3.459 15.716 1.00 91.06 201 VAL A O 1
ATOM 1536 N N . VAL A 1 202 ? -11.065 -5.543 16.231 1.00 90.75 202 VAL A N 1
ATOM 1537 C CA . VAL A 1 202 ? -11.738 -5.811 14.954 1.00 90.75 202 VAL A CA 1
ATOM 1538 C C . VAL A 1 202 ? -13.252 -5.774 15.155 1.00 90.75 202 VAL A C 1
ATOM 1540 O O . VAL A 1 202 ? -13.775 -6.486 16.011 1.00 90.75 202 VAL A O 1
ATOM 1543 N N . VAL A 1 203 ? -13.952 -4.946 14.377 1.00 91.12 203 VAL A N 1
ATOM 1544 C CA . VAL A 1 203 ? -15.395 -4.695 14.514 1.00 91.12 203 VAL A CA 1
ATOM 1545 C C . VAL A 1 203 ? -16.121 -4.986 13.205 1.00 91.12 203 VAL A C 1
ATOM 1547 O O . VAL A 1 203 ? -15.791 -4.435 12.157 1.00 91.12 203 VAL A O 1
ATOM 1550 N N . GLU A 1 204 ? -17.154 -5.819 13.273 1.00 89.62 204 GLU A N 1
ATOM 1551 C CA . GLU A 1 204 ? -18.100 -5.988 12.171 1.00 89.62 204 GLU A CA 1
ATOM 1552 C C . GLU A 1 204 ? -19.103 -4.821 12.173 1.00 89.62 204 GLU A C 1
ATOM 1554 O O . GLU A 1 204 ? -19.787 -4.582 13.167 1.00 89.62 204 GLU A O 1
ATOM 1559 N N . GLN A 1 205 ? -19.191 -4.071 11.076 1.00 90.69 205 GLN A N 1
ATOM 1560 C CA . GLN A 1 205 ? -19.979 -2.837 10.961 1.00 90.69 205 GLN A CA 1
ATOM 1561 C C . GLN A 1 205 ? -21.411 -3.063 10.470 1.00 90.69 205 GLN A C 1
ATOM 1563 O O . GLN A 1 205 ? -21.959 -2.288 9.687 1.00 90.69 205 GLN A O 1
ATOM 1568 N N . VAL A 1 206 ? -22.050 -4.115 10.973 1.00 89.56 206 VAL A N 1
ATOM 1569 C CA . VAL A 1 206 ? -23.470 -4.373 10.718 1.00 89.56 206 VAL A CA 1
ATOM 1570 C C . VAL A 1 206 ? -24.350 -3.704 11.771 1.00 89.56 206 VAL A C 1
ATOM 1572 O O . VAL A 1 206 ? -23.950 -3.581 12.927 1.00 89.56 206 VAL A O 1
ATOM 1575 N N . THR A 1 207 ? -25.567 -3.288 11.411 1.00 88.94 207 THR A N 1
ATOM 1576 C CA . THR A 1 207 ? -26.481 -2.555 12.315 1.00 88.94 207 THR A CA 1
ATOM 1577 C C . THR A 1 207 ? -26.653 -3.227 13.686 1.00 88.94 207 THR A C 1
ATOM 1579 O O . THR A 1 207 ? -26.644 -2.542 14.706 1.00 88.94 207 THR A O 1
ATOM 1582 N N . GLY A 1 208 ? -26.716 -4.564 13.730 1.00 85.94 208 GLY A N 1
ATOM 1583 C CA . GLY A 1 208 ? -26.848 -5.338 14.973 1.00 85.94 208 GLY A CA 1
ATOM 1584 C C . GLY A 1 208 ? -25.640 -5.283 15.921 1.00 85.94 208 GLY A C 1
ATOM 1585 O O . GLY A 1 208 ? -25.760 -5.659 17.081 1.00 85.94 208 GLY A O 1
ATOM 1586 N N . SER A 1 209 ? -24.481 -4.800 15.470 1.00 87.69 209 SER A N 1
ATOM 1587 C CA . SER A 1 209 ? -23.259 -4.697 16.282 1.00 87.69 209 SER A CA 1
ATOM 1588 C C . SER A 1 209 ? -23.063 -3.316 16.918 1.00 87.69 209 SER A C 1
ATOM 1590 O O . SER A 1 209 ? -22.135 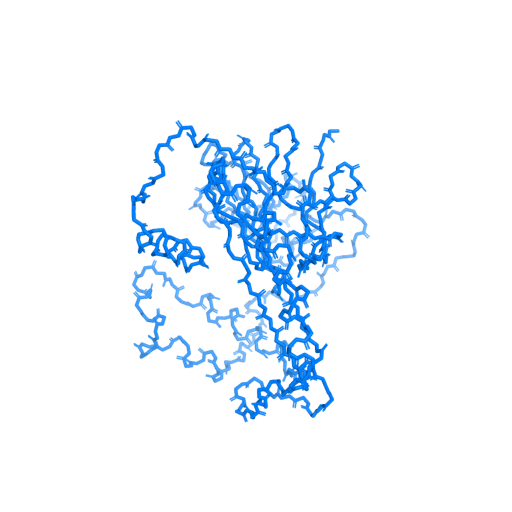-3.130 17.706 1.00 87.69 209 SER A O 1
ATOM 1592 N N . ALA A 1 210 ? -23.927 -2.343 16.606 1.00 89.00 210 ALA A N 1
ATOM 1593 C CA . ALA A 1 210 ? -23.760 -0.956 17.034 1.00 89.00 210 ALA A CA 1
ATOM 1594 C C . ALA A 1 210 ? -23.857 -0.771 18.559 1.00 89.00 210 ALA A C 1
ATOM 1596 O O . ALA A 1 210 ? -23.062 -0.031 19.143 1.00 89.00 210 ALA A O 1
ATOM 1597 N N . GLU A 1 211 ? -24.818 -1.433 19.207 1.00 88.00 211 GLU A N 1
ATOM 1598 C CA . GLU A 1 211 ? -24.985 -1.389 20.669 1.00 88.00 211 GLU A CA 1
ATOM 1599 C C . GLU A 1 211 ? -23.825 -2.100 21.368 1.00 88.00 211 GLU A C 1
ATOM 1601 O O . GLU A 1 211 ? -23.168 -1.508 22.222 1.00 88.00 211 GLU A O 1
ATOM 1606 N N . LEU A 1 212 ? -23.474 -3.300 20.895 1.00 86.50 212 LEU A N 1
ATOM 1607 C CA . LEU A 1 212 ? -22.345 -4.081 21.401 1.00 86.50 212 LEU A CA 1
ATOM 1608 C C . LEU A 1 212 ? -21.031 -3.287 21.373 1.00 86.50 212 LEU A C 1
ATOM 1610 O O . LEU A 1 212 ? -20.257 -3.310 22.328 1.00 86.50 212 LEU A O 1
ATOM 1614 N N . TYR A 1 213 ? -20.779 -2.551 20.288 1.00 88.06 213 TYR A N 1
ATOM 1615 C CA . TYR A 1 213 ? -19.605 -1.692 20.181 1.00 88.06 213 TYR A CA 1
ATOM 1616 C C . TYR A 1 213 ? -19.601 -0.584 21.245 1.00 88.06 213 TYR A C 1
ATOM 1618 O O . TYR A 1 213 ? -18.582 -0.354 21.899 1.00 88.06 213 TYR A O 1
ATOM 1626 N N . LYS A 1 214 ? -20.735 0.098 21.442 1.00 86.44 214 LYS A N 1
ATOM 1627 C CA . LYS A 1 214 ? -20.845 1.193 22.417 1.00 86.44 214 LYS A CA 1
ATOM 1628 C C . LYS A 1 214 ? -20.682 0.700 23.853 1.00 86.44 214 LYS A C 1
ATOM 1630 O O . LYS A 1 214 ? -20.015 1.371 24.638 1.00 86.44 214 LYS A O 1
ATOM 1635 N N . GLU A 1 215 ? -21.272 -0.445 24.178 1.00 88.94 215 GLU A N 1
ATOM 1636 C CA . GLU A 1 215 ? -21.302 -0.982 25.541 1.00 88.94 215 GLU A CA 1
ATOM 1637 C C . GLU A 1 215 ? -20.025 -1.732 25.924 1.00 88.94 215 GLU A C 1
ATOM 1639 O O . GLU A 1 215 ? -19.601 -1.652 27.075 1.00 88.94 215 GLU A O 1
ATOM 1644 N N . LEU A 1 216 ? -19.384 -2.431 24.981 1.00 86.75 216 LEU A N 1
ATOM 1645 C CA . LEU A 1 216 ? -18.208 -3.253 25.278 1.00 86.75 216 LEU A CA 1
ATOM 1646 C C . LEU A 1 216 ? -16.903 -2.612 24.821 1.00 86.75 216 LEU A C 1
ATOM 1648 O O . LEU A 1 216 ? -15.974 -2.474 25.613 1.00 86.75 216 LEU A O 1
ATOM 1652 N N . VAL A 1 217 ? -16.807 -2.232 23.546 1.00 86.31 217 VAL A N 1
ATOM 1653 C CA . VAL A 1 217 ? -15.518 -1.862 22.942 1.00 86.31 217 VAL A CA 1
ATOM 1654 C C . VAL A 1 217 ? -14.997 -0.540 23.499 1.00 86.31 217 VAL A C 1
ATOM 1656 O O . VAL A 1 217 ? -13.808 -0.428 23.791 1.00 86.31 217 VAL A O 1
ATOM 1659 N N . GLY A 1 218 ? -15.878 0.445 23.688 1.00 78.75 218 GLY A N 1
ATOM 1660 C CA . GLY A 1 218 ? -15.501 1.732 24.275 1.00 78.75 218 GLY A CA 1
ATOM 1661 C C . GLY A 1 218 ? -14.860 1.583 25.663 1.00 78.75 218 GLY A C 1
ATOM 1662 O O . GLY A 1 218 ? -13.709 1.991 25.836 1.00 78.75 218 GLY A O 1
ATOM 1663 N N . PRO A 1 219 ? -15.555 0.970 26.643 1.00 88.94 219 PRO A N 1
ATOM 1664 C CA . PRO A 1 219 ? -15.007 0.735 27.981 1.00 88.94 219 PRO A CA 1
ATOM 1665 C C . PRO A 1 219 ? -13.796 -0.206 28.009 1.00 88.94 219 PRO A C 1
ATOM 1667 O O . PRO A 1 219 ? -12.884 0.001 28.811 1.00 88.94 219 PRO A O 1
ATOM 1670 N N . LEU A 1 220 ? -13.750 -1.208 27.120 1.00 90.19 220 LEU A N 1
ATOM 1671 C CA . LEU A 1 220 ? -12.664 -2.191 27.061 1.00 90.19 220 LEU A CA 1
ATOM 1672 C C . LEU A 1 220 ? -11.291 -1.535 26.899 1.00 90.19 220 LEU A C 1
ATOM 1674 O O . LEU A 1 220 ? -10.346 -1.955 27.561 1.00 90.19 220 LEU A O 1
ATOM 1678 N N . VAL A 1 221 ? -11.176 -0.494 26.067 1.00 90.06 221 VAL A N 1
ATOM 1679 C CA . VAL A 1 221 ? -9.902 0.215 25.857 1.00 90.06 221 VAL A CA 1
ATOM 1680 C C . VAL A 1 221 ? -9.367 0.773 27.174 1.00 90.06 221 VAL A C 1
ATOM 1682 O O . VAL A 1 221 ? -8.199 0.572 27.505 1.00 90.06 221 VAL A O 1
ATOM 1685 N N . THR A 1 222 ? -10.218 1.430 27.966 1.00 90.00 222 THR A N 1
ATOM 1686 C CA . THR A 1 222 ? -9.823 1.988 29.267 1.00 90.00 222 THR A CA 1
ATOM 1687 C C . THR A 1 222 ? -9.472 0.891 30.270 1.00 90.00 222 THR A C 1
ATOM 1689 O O . THR A 1 222 ? -8.423 0.971 30.912 1.00 90.00 222 THR A O 1
ATOM 1692 N N . THR A 1 223 ? -10.305 -0.146 30.381 1.00 92.00 223 THR A N 1
ATOM 1693 C CA . THR A 1 223 ? -10.077 -1.267 31.306 1.00 92.00 223 THR A CA 1
ATOM 1694 C C . THR A 1 223 ? -8.756 -1.966 31.010 1.00 92.00 223 THR A C 1
ATOM 1696 O O . THR A 1 223 ? -7.906 -2.089 31.891 1.00 92.00 223 THR A O 1
ATOM 1699 N N . LEU A 1 224 ? -8.536 -2.344 29.751 1.00 91.94 224 LEU A N 1
ATOM 1700 C CA . LEU A 1 224 ? -7.358 -3.094 29.339 1.00 91.94 224 LEU A CA 1
ATOM 1701 C C . LEU A 1 224 ? -6.080 -2.251 29.458 1.00 91.94 224 LEU A C 1
ATOM 1703 O O . LEU A 1 224 ? -5.048 -2.757 29.891 1.00 91.94 224 LEU A O 1
ATOM 1707 N N . THR A 1 225 ? -6.162 -0.945 29.177 1.00 91.19 225 THR A N 1
ATOM 1708 C CA . THR A 1 225 ? -5.056 -0.004 29.425 1.00 91.19 225 THR A CA 1
ATOM 1709 C C . THR A 1 225 ? -4.650 0.005 30.899 1.00 91.19 225 THR A C 1
ATOM 1711 O O . THR A 1 225 ? -3.463 -0.053 31.216 1.00 91.19 225 THR A O 1
ATOM 1714 N N . ASN A 1 226 ? -5.618 0.084 31.816 1.00 92.56 226 ASN A N 1
ATOM 1715 C CA . ASN A 1 226 ? -5.342 0.142 33.252 1.00 92.56 226 ASN A CA 1
ATOM 1716 C C . ASN A 1 226 ? -4.782 -1.183 33.783 1.00 92.56 226 ASN A C 1
ATOM 1718 O O . ASN A 1 226 ? -3.830 -1.179 34.565 1.00 92.56 226 ASN A O 1
ATOM 1722 N N . GLU A 1 227 ? -5.321 -2.313 33.325 1.00 91.75 227 GLU A N 1
ATOM 1723 C CA . GLU A 1 227 ? -4.813 -3.637 33.689 1.00 91.75 227 GLU A CA 1
ATOM 1724 C C . GLU A 1 227 ? -3.376 -3.854 33.208 1.00 91.75 227 GLU A C 1
ATOM 1726 O O . GLU A 1 227 ? -2.528 -4.299 33.982 1.00 91.75 227 GLU A O 1
ATOM 1731 N N . LEU A 1 228 ? -3.074 -3.502 31.958 1.00 90.88 228 LEU A N 1
ATOM 1732 C CA . LEU A 1 228 ? -1.726 -3.609 31.400 1.00 90.88 228 LEU A CA 1
ATOM 1733 C C . LEU A 1 228 ? -0.739 -2.702 32.139 1.00 90.88 228 LEU A C 1
ATOM 1735 O O . LEU A 1 228 ? 0.330 -3.168 32.542 1.00 90.88 228 LEU A O 1
ATOM 1739 N N . LYS A 1 229 ? -1.139 -1.462 32.447 1.00 91.31 229 LYS A N 1
ATOM 1740 C CA . LYS A 1 229 ? -0.347 -0.544 33.280 1.00 91.31 229 LYS A CA 1
ATOM 1741 C C . LYS A 1 229 ? -0.040 -1.136 34.653 1.00 91.31 229 LYS A C 1
ATOM 1743 O O . LYS A 1 229 ? 1.105 -1.062 35.094 1.00 91.31 229 LYS A O 1
ATOM 1748 N N . SER A 1 230 ? -1.020 -1.773 35.301 1.00 91.31 230 SER A N 1
ATOM 1749 C CA . SER A 1 230 ? -0.829 -2.437 36.604 1.00 91.31 230 SER A CA 1
ATOM 1750 C C . SER A 1 230 ? 0.187 -3.586 36.553 1.00 91.31 230 SER A C 1
ATOM 1752 O O . SER A 1 230 ? 0.825 -3.893 37.556 1.00 91.31 230 SER A O 1
ATOM 1754 N N . LYS A 1 231 ? 0.387 -4.177 35.368 1.00 89.44 231 LYS A N 1
ATOM 1755 C CA . LYS A 1 231 ? 1.359 -5.246 35.097 1.00 89.44 231 LYS A CA 1
ATOM 1756 C C . LYS A 1 231 ? 2.692 -4.724 34.544 1.00 89.44 231 LYS A C 1
ATOM 1758 O O . LYS A 1 231 ? 3.529 -5.520 34.134 1.00 89.44 231 LYS A O 1
ATOM 1763 N N . GLY A 1 232 ? 2.903 -3.405 34.532 1.00 88.00 232 GLY A N 1
ATOM 1764 C CA . GLY A 1 232 ? 4.144 -2.776 34.067 1.00 88.00 232 GLY A CA 1
ATOM 1765 C C . GLY A 1 232 ? 4.206 -2.490 32.562 1.00 88.00 232 GLY A C 1
ATOM 1766 O O . GLY A 1 232 ? 5.238 -2.020 32.085 1.00 88.00 232 GLY A O 1
ATOM 1767 N N . VAL A 1 233 ? 3.116 -2.718 31.822 1.00 89.69 233 VAL A N 1
ATOM 1768 C CA . VAL A 1 233 ? 2.991 -2.394 30.394 1.00 89.69 233 VAL A CA 1
ATOM 1769 C C . VAL A 1 233 ? 2.340 -1.018 30.258 1.00 89.69 233 VAL A C 1
ATOM 1771 O O . VAL A 1 233 ? 1.124 -0.869 30.340 1.00 89.69 233 VAL A O 1
ATOM 1774 N N . THR A 1 234 ? 3.165 0.018 30.127 1.00 88.25 234 THR A N 1
ATOM 1775 C CA . THR A 1 234 ? 2.736 1.424 30.173 1.00 88.25 234 THR A CA 1
ATOM 1776 C C . THR A 1 234 ? 2.531 2.061 28.803 1.00 88.25 234 THR A C 1
ATOM 1778 O O . THR A 1 234 ? 1.807 3.050 28.711 1.00 88.25 234 THR A O 1
ATOM 1781 N N . ASP A 1 235 ? 3.160 1.509 27.769 1.00 88.25 235 ASP A N 1
ATOM 1782 C CA . ASP A 1 235 ? 3.132 2.000 26.391 1.00 88.25 235 ASP A CA 1
ATOM 1783 C C . ASP A 1 235 ? 2.170 1.146 25.549 1.00 88.25 235 ASP A C 1
ATOM 1785 O O . ASP A 1 235 ? 2.564 0.206 24.865 1.00 88.25 235 ASP A O 1
ATOM 1789 N N . VAL A 1 236 ? 0.867 1.385 25.708 1.00 88.88 236 VAL A N 1
ATOM 1790 C CA . VAL A 1 236 ? -0.178 0.580 25.058 1.00 88.88 236 VAL A CA 1
ATOM 1791 C C . VAL A 1 236 ? -0.824 1.381 23.936 1.00 88.88 236 VAL A C 1
ATOM 1793 O O . VAL A 1 236 ? -1.438 2.418 24.199 1.00 88.88 236 VAL A O 1
ATOM 1796 N N . HIS A 1 237 ? -0.760 0.862 22.712 1.00 89.62 237 HIS A N 1
ATOM 1797 C CA . HIS A 1 237 ? -1.443 1.431 21.556 1.00 89.62 237 HIS A CA 1
ATOM 1798 C C . HIS A 1 237 ? -2.603 0.545 21.123 1.00 89.62 237 HIS A C 1
ATOM 1800 O O . HIS A 1 237 ? -2.498 -0.679 21.046 1.00 89.62 237 HIS A O 1
ATOM 1806 N N . PHE A 1 238 ? -3.730 1.179 20.817 1.00 91.25 238 PHE A N 1
ATOM 1807 C CA . PHE A 1 238 ? -4.888 0.496 20.264 1.00 91.25 238 PHE A CA 1
ATOM 1808 C C . PHE A 1 238 ? -5.105 0.912 18.817 1.00 91.25 238 PHE A C 1
ATOM 1810 O O . PHE A 1 238 ? -4.981 2.082 18.454 1.00 91.25 238 PHE A O 1
ATOM 1817 N N . HIS A 1 239 ? -5.525 -0.063 18.026 1.00 90.44 239 HIS A N 1
ATOM 1818 C CA . HIS A 1 239 ? -5.869 0.047 16.621 1.00 90.44 239 HIS A CA 1
ATOM 1819 C C . HIS A 1 239 ? -7.309 -0.423 16.426 1.00 90.44 239 HIS A C 1
ATOM 1821 O O . HIS A 1 239 ? -7.753 -1.354 17.099 1.00 90.44 239 HIS A O 1
ATOM 1827 N N . LEU A 1 240 ? -8.044 0.196 15.504 1.00 91.50 240 LEU A N 1
ATOM 1828 C CA . LEU A 1 240 ? -9.428 -0.174 15.202 1.00 91.50 240 LEU A CA 1
ATOM 1829 C C . LEU A 1 240 ? -9.553 -0.542 13.729 1.00 91.50 240 LEU A C 1
ATOM 1831 O O . LEU A 1 240 ? -9.354 0.302 12.860 1.00 91.50 240 LEU A O 1
ATOM 1835 N N . VAL A 1 241 ? -9.926 -1.786 13.446 1.00 91.56 241 VAL A N 1
ATOM 1836 C CA . VAL A 1 241 ? -10.206 -2.262 12.089 1.00 91.56 241 VAL A CA 1
ATOM 1837 C C . VAL A 1 241 ? -11.681 -2.613 11.981 1.00 91.56 241 VAL A C 1
ATOM 1839 O O . VAL A 1 241 ? -12.192 -3.412 12.759 1.00 91.56 241 VAL A O 1
ATOM 1842 N N . GLY A 1 242 ? -12.374 -2.029 11.011 1.00 90.75 242 GLY A N 1
ATOM 1843 C CA . GLY A 1 242 ? -13.757 -2.375 10.706 1.00 90.75 242 GLY A CA 1
ATOM 1844 C C . GLY A 1 242 ? -13.872 -3.215 9.439 1.00 90.75 242 GLY A C 1
ATOM 1845 O O . GLY A 1 242 ? -13.081 -3.046 8.515 1.00 90.75 242 GLY A O 1
ATOM 1846 N N . PHE A 1 243 ? -14.868 -4.093 9.371 1.00 89.69 243 PHE A N 1
ATOM 1847 C CA . PHE A 1 243 ? -15.219 -4.847 8.161 1.00 89.69 243 PHE A CA 1
ATOM 1848 C C . PHE A 1 243 ? -16.737 -5.078 8.076 1.00 89.69 243 PHE A C 1
ATOM 1850 O O . PHE A 1 243 ? -17.435 -4.917 9.075 1.00 89.69 243 PHE A O 1
ATOM 1857 N N . GLY A 1 244 ? -17.254 -5.461 6.907 1.00 86.56 244 GLY A N 1
ATOM 1858 C CA . GLY A 1 244 ? -18.693 -5.672 6.701 1.00 86.56 244 GLY A CA 1
ATOM 1859 C C . GLY A 1 244 ? -19.510 -4.373 6.650 1.00 86.56 244 GLY A C 1
ATOM 1860 O O . GLY A 1 244 ? -18.952 -3.281 6.529 1.00 86.56 244 GLY A O 1
ATOM 1861 N N . GLY A 1 245 ? -20.840 -4.490 6.729 1.00 85.88 245 GLY A N 1
ATOM 1862 C CA . GLY A 1 245 ? -21.745 -3.367 6.451 1.00 85.88 245 GLY A CA 1
ATOM 1863 C C . GLY A 1 245 ? -21.603 -2.915 4.995 1.00 85.88 245 GLY A C 1
ATOM 1864 O O . GLY A 1 245 ? -21.627 -3.748 4.092 1.00 85.88 245 GLY A O 1
ATOM 1865 N N . ASP A 1 246 ? -21.383 -1.617 4.783 1.00 83.56 246 ASP A N 1
ATOM 1866 C CA . ASP A 1 246 ? -21.103 -1.036 3.458 1.00 83.56 246 ASP A CA 1
ATOM 1867 C C . ASP A 1 246 ? -19.613 -1.073 3.073 1.00 83.56 246 ASP A C 1
ATOM 1869 O O . ASP A 1 246 ? -19.231 -0.597 2.001 1.00 83.56 246 ASP A O 1
ATOM 1873 N N . LEU A 1 247 ? -18.736 -1.597 3.937 1.00 81.00 247 LEU A N 1
ATOM 1874 C CA . LEU A 1 247 ? -17.317 -1.691 3.612 1.00 81.00 247 LEU A CA 1
ATOM 1875 C C . LEU A 1 247 ? -17.057 -2.827 2.626 1.00 81.00 247 LEU A C 1
ATOM 1877 O O . LEU A 1 247 ? -17.246 -3.999 2.943 1.00 81.00 247 LEU A O 1
ATOM 1881 N N . THR A 1 248 ? -16.492 -2.479 1.471 1.00 77.44 248 THR A N 1
ATOM 1882 C CA . THR A 1 248 ? -15.981 -3.465 0.509 1.00 77.44 248 THR A CA 1
ATOM 1883 C C . THR A 1 248 ? -14.777 -4.239 1.059 1.00 77.44 248 THR A C 1
ATOM 1885 O O . THR A 1 248 ? -14.607 -5.410 0.743 1.00 77.44 248 THR A O 1
ATOM 1888 N N . TRP A 1 249 ? -13.947 -3.602 1.895 1.00 79.75 249 TRP A N 1
ATOM 1889 C CA . TRP A 1 249 ? -12.700 -4.172 2.417 1.00 79.75 249 TRP A CA 1
ATOM 1890 C C . TRP A 1 249 ? -12.526 -3.888 3.912 1.00 79.75 249 TRP A C 1
ATOM 1892 O O . TRP A 1 249 ? -13.002 -2.851 4.394 1.00 79.75 249 TRP A O 1
ATOM 1902 N N . PRO A 1 250 ? -11.776 -4.734 4.649 1.00 86.62 250 PRO A N 1
ATOM 1903 C CA . PRO A 1 250 ? -11.315 -4.382 5.984 1.00 86.62 250 PRO A CA 1
ATOM 1904 C C . PRO A 1 250 ? -10.585 -3.035 5.971 1.00 86.62 250 PRO A C 1
ATOM 1906 O O . PRO A 1 250 ? -9.660 -2.820 5.186 1.00 86.62 250 PRO A O 1
ATOM 1909 N N . THR A 1 251 ? -11.014 -2.124 6.837 1.00 86.44 251 THR A N 1
ATOM 1910 C CA . THR A 1 251 ? -10.563 -0.732 6.866 1.00 86.44 251 THR A CA 1
ATOM 1911 C C . THR A 1 251 ? -9.989 -0.403 8.232 1.00 86.44 251 THR A C 1
ATOM 1913 O O . THR A 1 251 ? -10.646 -0.610 9.251 1.00 86.44 251 THR A O 1
ATOM 1916 N N . HIS A 1 252 ? -8.766 0.123 8.261 1.00 88.31 252 HIS A N 1
ATOM 1917 C CA . HIS A 1 252 ? -8.141 0.602 9.489 1.00 88.31 252 HIS A CA 1
ATOM 1918 C C . HIS A 1 252 ? -8.527 2.063 9.739 1.00 88.31 252 HIS A C 1
ATOM 1920 O O . HIS A 1 252 ? -8.312 2.925 8.886 1.00 88.31 252 HIS A O 1
ATOM 1926 N N . TYR A 1 253 ? -9.102 2.329 10.906 1.00 88.88 253 TYR A N 1
ATOM 1927 C CA . TYR A 1 253 ? -9.556 3.650 11.314 1.00 88.88 253 TYR A CA 1
ATOM 1928 C C . TYR A 1 253 ? -8.410 4.468 11.901 1.00 88.88 253 TYR A C 1
ATOM 1930 O O . TYR A 1 253 ? -7.602 3.959 12.677 1.00 88.88 253 TYR A O 1
ATOM 1938 N N . THR A 1 254 ? -8.380 5.755 11.562 1.00 81.06 254 THR A N 1
ATOM 1939 C CA . THR A 1 254 ? -7.418 6.719 12.100 1.00 81.06 254 THR A CA 1
ATOM 1940 C C . THR A 1 254 ? -8.107 7.768 12.973 1.00 81.06 254 THR A C 1
ATOM 1942 O O . THR A 1 254 ? -9.331 7.950 12.920 1.00 81.06 254 THR A O 1
ATOM 1945 N N . SER A 1 255 ? -7.307 8.433 13.805 1.00 80.00 255 SER A N 1
ATOM 1946 C CA . SER A 1 255 ? -7.685 9.621 14.564 1.00 80.00 255 SER A CA 1
ATOM 1947 C C . SER A 1 255 ? -6.580 10.666 14.430 1.00 80.00 255 SER A C 1
ATOM 1949 O O . SER A 1 255 ? -5.435 10.416 14.797 1.00 80.00 255 SER A O 1
ATOM 1951 N N . SER A 1 256 ? -6.911 11.845 13.910 1.00 69.94 256 SER A N 1
ATOM 1952 C CA . SER A 1 256 ? -5.966 12.923 13.577 1.00 69.94 256 SER A CA 1
ATOM 1953 C C . SER A 1 256 ? -4.865 12.510 12.582 1.00 69.94 256 SER A C 1
ATOM 1955 O O . SER A 1 256 ? -3.759 13.056 12.609 1.00 69.94 256 SER A O 1
ATOM 1957 N N . GLY A 1 257 ? -5.146 11.545 11.699 1.00 64.81 257 GLY A N 1
ATOM 1958 C CA . GLY A 1 257 ? -4.165 10.946 10.785 1.00 64.81 257 GLY A CA 1
ATOM 1959 C C . GLY A 1 257 ? -3.195 9.965 11.455 1.00 64.81 257 GLY A C 1
ATOM 1960 O O . GLY A 1 257 ? -2.282 9.453 10.809 1.00 64.81 257 GLY A O 1
ATOM 1961 N N . GLU A 1 258 ? -3.377 9.664 12.739 1.00 68.44 258 GLU A N 1
ATOM 1962 C CA . GLU A 1 258 ? -2.611 8.633 13.426 1.00 68.44 258 GLU A CA 1
ATOM 1963 C C . GLU A 1 258 ? -3.394 7.327 13.506 1.00 68.44 258 GLU A C 1
ATOM 1965 O O . GLU A 1 258 ? -4.623 7.296 13.585 1.00 68.44 258 GLU A O 1
ATOM 1970 N N . MET A 1 259 ? -2.652 6.222 13.485 1.00 72.56 259 MET A N 1
ATOM 1971 C CA . MET A 1 259 ? -3.174 4.880 13.711 1.00 72.56 259 MET A CA 1
ATOM 1972 C C . MET A 1 259 ? -3.440 4.678 15.204 1.00 72.56 259 MET A C 1
ATOM 1974 O O . MET A 1 259 ? -2.742 3.911 15.857 1.00 72.56 259 MET A O 1
ATOM 1978 N N . SER A 1 260 ? -4.400 5.415 15.750 1.00 80.81 260 SER A N 1
ATOM 1979 C CA . SER A 1 260 ? -4.716 5.402 17.171 1.00 80.81 260 SER A CA 1
ATOM 1980 C C . SER A 1 260 ? -6.215 5.253 17.400 1.00 80.81 260 SER A C 1
ATOM 1982 O O . SER A 1 260 ? -7.056 5.815 16.693 1.00 80.81 260 SER A O 1
ATOM 1984 N N . PHE A 1 261 ? -6.550 4.467 18.416 1.00 88.00 261 PHE A N 1
ATOM 1985 C CA . PHE A 1 261 ? -7.910 4.238 18.865 1.00 88.00 261 PHE A CA 1
ATOM 1986 C C . PHE A 1 261 ? -8.005 4.461 20.373 1.00 88.00 261 PHE A C 1
ATOM 1988 O O . PHE A 1 261 ? -7.245 3.897 21.147 1.00 88.00 261 PHE A O 1
ATOM 1995 N N . ASN A 1 262 ? -8.954 5.284 20.813 1.00 84.69 262 ASN A N 1
ATOM 1996 C CA . ASN A 1 262 ? -9.139 5.623 22.229 1.00 84.69 262 ASN A CA 1
ATOM 1997 C C . ASN A 1 262 ? -10.511 5.182 22.772 1.00 84.69 262 ASN A C 1
ATOM 1999 O O . ASN A 1 262 ? -11.001 5.737 23.753 1.00 84.69 262 ASN A O 1
ATOM 2003 N N . GLY A 1 263 ? -11.156 4.214 22.113 1.00 83.19 263 GLY A N 1
ATOM 2004 C CA . GLY A 1 263 ? -12.488 3.717 22.476 1.00 83.19 263 GLY A CA 1
ATOM 2005 C C . GLY A 1 263 ? -13.639 4.389 21.721 1.00 83.19 263 GLY A C 1
ATOM 2006 O O . GLY A 1 263 ? -14.763 3.890 21.748 1.00 83.19 263 GLY A O 1
ATOM 2007 N N . LYS A 1 264 ? -13.398 5.496 21.005 1.00 83.81 264 LYS A N 1
ATOM 2008 C CA . LYS A 1 264 ? -14.412 6.156 20.168 1.00 83.81 264 LYS A CA 1
ATOM 2009 C C . LYS A 1 264 ? -13.838 6.493 18.797 1.00 83.81 264 LYS A C 1
ATOM 2011 O O . LYS A 1 264 ? -12.716 6.966 18.685 1.00 83.81 264 LYS A O 1
ATOM 2016 N N . ASN A 1 265 ? -14.631 6.287 17.749 1.00 85.81 265 ASN A N 1
ATOM 2017 C CA . ASN A 1 265 ? -14.286 6.738 16.407 1.00 85.81 265 ASN A CA 1
ATOM 2018 C C . ASN A 1 265 ? -15.540 7.274 15.708 1.00 85.81 265 ASN A C 1
ATOM 2020 O O . ASN A 1 265 ? -16.545 6.574 15.610 1.00 85.81 265 ASN A O 1
ATOM 2024 N N . LYS A 1 266 ? -15.486 8.530 15.254 1.00 83.38 266 LYS A N 1
ATOM 2025 C CA . LYS A 1 266 ? -16.620 9.235 14.628 1.00 83.38 266 LYS A CA 1
ATOM 2026 C C . LYS A 1 266 ? -16.938 8.754 13.206 1.00 83.38 266 LYS A C 1
ATOM 2028 O O . LYS A 1 266 ? -18.033 9.009 12.717 1.00 83.38 266 LYS A O 1
ATOM 2033 N N . ASN A 1 267 ? -15.992 8.080 12.553 1.00 85.00 267 ASN A N 1
ATOM 2034 C CA . ASN A 1 267 ? -16.139 7.594 11.181 1.00 85.00 267 ASN A CA 1
ATOM 2035 C C . ASN A 1 267 ? -16.628 6.144 11.121 1.00 85.00 267 ASN A C 1
ATOM 2037 O O . ASN A 1 267 ? -16.955 5.664 10.038 1.00 85.00 267 ASN A O 1
ATOM 2041 N N . LEU A 1 268 ? -16.672 5.445 12.259 1.00 88.31 268 LEU A N 1
ATOM 2042 C CA . LEU A 1 268 ? -17.241 4.107 12.348 1.00 88.31 268 LEU A CA 1
ATOM 2043 C C . LEU A 1 268 ? -18.763 4.205 12.174 1.00 88.31 268 LEU A C 1
ATOM 2045 O O . LEU A 1 268 ? -19.442 4.871 12.960 1.00 88.31 268 LEU A O 1
ATOM 2049 N N . LYS A 1 269 ? -19.296 3.563 11.134 1.00 90.06 269 LYS A N 1
ATOM 2050 C CA . LYS A 1 269 ? -20.718 3.591 10.779 1.00 90.06 269 LYS A CA 1
ATOM 2051 C C . LYS A 1 269 ? -21.223 2.166 10.640 1.00 90.06 269 LYS A C 1
ATOM 2053 O O . LYS A 1 269 ? -20.600 1.345 9.984 1.00 90.06 269 LYS A O 1
ATOM 2058 N N . PHE A 1 270 ? -22.372 1.893 11.241 1.00 91.69 270 PHE A N 1
ATOM 2059 C CA . PHE A 1 270 ? -23.008 0.585 11.172 1.00 91.69 270 PHE A CA 1
ATOM 2060 C C . PHE A 1 270 ? -24.152 0.631 10.169 1.00 91.69 270 PHE A C 1
ATOM 2062 O O . PHE A 1 270 ? -24.993 1.530 10.242 1.00 91.69 270 PHE A O 1
ATOM 2069 N N . SER A 1 271 ? -24.205 -0.339 9.265 1.00 89.31 271 SER A N 1
ATOM 2070 C CA . SER A 1 271 ? -25.220 -0.390 8.215 1.00 89.31 271 SER A CA 1
ATOM 2071 C C . SER A 1 271 ? -25.716 -1.805 7.952 1.00 89.31 271 SER A C 1
ATOM 2073 O O . SER A 1 271 ? -25.164 -2.793 8.435 1.00 89.31 271 SER A O 1
ATOM 2075 N N . THR A 1 272 ? -26.838 -1.903 7.246 1.00 85.56 272 THR A N 1
ATOM 2076 C CA . THR A 1 272 ? -27.343 -3.186 6.760 1.00 85.56 272 THR A CA 1
ATOM 2077 C C . THR A 1 272 ? -26.703 -3.429 5.393 1.00 85.56 272 THR A C 1
ATOM 2079 O O . THR A 1 272 ? -26.890 -2.581 4.523 1.00 85.56 272 THR A O 1
ATOM 2082 N N . PRO A 1 273 ? -25.945 -4.524 5.196 1.00 73.44 273 PRO A N 1
ATOM 2083 C CA . PRO A 1 273 ? -25.267 -4.787 3.930 1.00 73.44 273 PRO A CA 1
ATOM 2084 C C . PRO A 1 273 ? -26.249 -4.792 2.754 1.00 73.44 273 PRO A C 1
ATOM 2086 O O . PRO A 1 273 ? -27.317 -5.399 2.849 1.00 73.44 273 PRO A O 1
ATOM 2089 N N . ALA A 1 274 ? -25.879 -4.149 1.644 1.00 67.31 274 ALA A N 1
ATOM 2090 C CA . ALA A 1 274 ? -26.682 -4.155 0.416 1.00 67.31 274 ALA A CA 1
ATOM 2091 C C . ALA A 1 274 ? -26.779 -5.555 -0.222 1.00 67.31 274 ALA A C 1
ATOM 2093 O O . ALA A 1 274 ? -27.781 -5.881 -0.854 1.00 67.31 274 ALA A O 1
ATOM 2094 N N . GLU A 1 275 ? -25.761 -6.392 -0.011 1.00 67.19 275 GLU A N 1
ATOM 2095 C CA . GLU A 1 275 ? -25.729 -7.802 -0.396 1.00 67.19 275 GLU A CA 1
ATOM 2096 C C . GLU A 1 275 ? -25.366 -8.664 0.821 1.00 67.19 275 GLU A C 1
ATOM 2098 O O . GLU A 1 275 ? -24.615 -8.205 1.689 1.00 67.19 275 GLU A O 1
ATOM 2103 N N . PRO A 1 276 ? -25.862 -9.913 0.916 1.00 65.88 276 PRO A N 1
ATOM 2104 C CA . PRO A 1 276 ? -25.432 -10.835 1.956 1.00 65.88 276 PRO A CA 1
ATOM 2105 C C . PRO A 1 276 ? -23.913 -10.994 1.901 1.00 65.88 276 PRO A C 1
ATOM 2107 O O . PRO A 1 276 ? -23.359 -11.407 0.882 1.00 65.88 276 PRO A O 1
ATOM 2110 N N . LEU A 1 277 ? -23.234 -10.666 2.999 1.00 66.62 277 LEU A N 1
ATOM 2111 C CA . LEU A 1 277 ? -21.799 -10.899 3.103 1.00 66.62 277 LEU A CA 1
ATOM 2112 C C . LEU A 1 277 ? -21.521 -12.405 2.911 1.00 66.62 277 LEU A C 1
ATOM 2114 O O . LEU A 1 277 ? -22.300 -13.224 3.405 1.00 66.62 277 LEU A O 1
ATOM 2118 N N . PRO A 1 278 ? -20.427 -12.802 2.234 1.00 65.56 278 PRO A N 1
ATOM 2119 C CA . PRO A 1 278 ? -20.171 -14.189 1.819 1.00 65.56 278 PRO A CA 1
ATOM 2120 C C . PRO A 1 278 ? -19.804 -15.141 2.978 1.00 65.56 278 PRO A C 1
ATOM 2122 O O . PRO A 1 278 ? -19.171 -16.174 2.773 1.00 65.56 278 PRO A O 1
ATOM 2125 N N . PHE A 1 279 ? -20.158 -14.790 4.213 1.00 72.00 279 PHE A N 1
ATOM 2126 C CA . PHE A 1 279 ? -19.803 -15.503 5.430 1.00 72.00 279 PHE A CA 1
ATOM 2127 C C . PHE A 1 279 ? -20.981 -15.514 6.416 1.00 72.00 279 PHE A C 1
ATOM 2129 O O . PHE A 1 279 ? -21.439 -14.487 6.909 1.00 72.00 279 PHE A O 1
ATOM 2136 N N . ASP A 1 280 ? -21.451 -16.717 6.720 1.00 71.88 280 ASP A N 1
ATOM 2137 C CA . ASP A 1 280 ? -22.632 -17.035 7.528 1.00 71.88 280 ASP A CA 1
ATOM 2138 C C . ASP A 1 280 ? -22.305 -17.366 8.998 1.00 71.88 280 ASP A C 1
ATOM 2140 O O . ASP A 1 280 ? -23.137 -17.182 9.886 1.00 71.88 280 ASP A O 1
ATOM 2144 N N . THR A 1 281 ? -21.077 -17.811 9.277 1.00 82.31 281 THR A N 1
ATOM 2145 C CA . THR A 1 281 ? -20.606 -18.222 10.611 1.00 82.31 281 THR A CA 1
ATOM 2146 C C . THR A 1 281 ? -19.493 -17.324 11.151 1.00 82.31 281 THR A C 1
ATOM 2148 O O . THR A 1 281 ? -18.808 -16.616 10.407 1.00 82.31 281 THR A O 1
ATOM 2151 N N . ARG A 1 282 ? -19.264 -17.369 12.472 1.00 80.62 282 ARG A N 1
ATOM 2152 C CA . ARG A 1 282 ? -18.158 -16.651 13.129 1.00 80.62 282 ARG A CA 1
ATOM 2153 C C . ARG A 1 282 ? -16.801 -17.094 12.579 1.00 80.62 282 ARG A C 1
ATOM 2155 O O . ARG A 1 282 ? -15.919 -16.268 12.356 1.00 80.62 282 ARG A O 1
ATOM 2162 N N . GLU A 1 283 ? -16.634 -18.386 12.345 1.00 84.75 283 GLU A N 1
ATOM 2163 C CA . GLU A 1 283 ? -15.410 -18.981 11.822 1.00 84.75 283 GLU A CA 1
ATOM 2164 C C . GLU A 1 283 ? -15.146 -18.506 10.391 1.00 84.75 283 GLU A C 1
ATOM 2166 O O . GLU A 1 283 ? -14.018 -18.119 10.073 1.00 84.75 283 GLU A O 1
ATOM 2171 N N . ASN A 1 284 ? -16.185 -18.459 9.550 1.00 83.69 284 ASN A N 1
ATOM 2172 C CA . ASN A 1 284 ? -16.081 -17.953 8.182 1.00 83.69 284 ASN A CA 1
ATOM 2173 C C . ASN A 1 284 ? -15.777 -16.450 8.153 1.00 83.69 284 ASN A C 1
ATOM 2175 O O . ASN A 1 284 ? -14.930 -16.033 7.366 1.00 83.69 284 ASN A O 1
ATOM 2179 N N . LYS A 1 285 ? -16.352 -15.653 9.066 1.00 83.06 285 LYS A N 1
ATOM 2180 C CA . LYS A 1 285 ? -16.002 -14.230 9.245 1.00 83.06 285 LYS A CA 1
ATOM 2181 C C . LYS A 1 285 ? -14.517 -14.040 9.545 1.00 83.06 285 LYS A C 1
ATOM 2183 O O . LYS A 1 285 ? -13.854 -13.231 8.905 1.00 83.06 285 LYS A O 1
ATOM 2188 N N . VAL A 1 286 ? -13.975 -14.811 10.491 1.00 82.94 286 VAL A N 1
ATOM 2189 C CA . VAL A 1 286 ? -12.551 -14.729 10.860 1.00 82.94 286 VAL A CA 1
ATOM 2190 C C . VAL A 1 286 ? -11.653 -15.210 9.722 1.00 82.94 286 VAL A C 1
ATOM 2192 O O . VAL A 1 286 ? -10.625 -14.590 9.465 1.00 82.94 286 VAL A O 1
ATOM 2195 N N . ARG A 1 287 ? -12.015 -16.296 9.027 1.00 82.25 287 ARG A N 1
ATOM 2196 C CA . ARG A 1 287 ? -11.257 -16.783 7.864 1.00 82.25 287 ARG A CA 1
ATOM 2197 C C . ARG A 1 287 ? -11.248 -15.769 6.732 1.00 82.25 287 ARG A C 1
ATOM 2199 O O . ARG A 1 287 ? -10.180 -15.502 6.203 1.00 82.25 287 ARG A O 1
ATOM 2206 N N . TRP A 1 288 ? -12.399 -15.190 6.403 1.00 83.38 288 TRP A N 1
ATOM 2207 C CA . TRP A 1 288 ? -12.501 -14.154 5.382 1.00 83.38 288 TRP A CA 1
ATOM 2208 C C . TRP A 1 288 ? -11.677 -12.925 5.764 1.00 83.38 288 TRP A C 1
ATOM 2210 O O . TRP A 1 288 ? -10.854 -12.478 4.976 1.00 83.38 288 TRP A O 1
ATOM 2220 N N . PHE A 1 289 ? -11.804 -12.445 7.006 1.00 83.00 289 PHE A N 1
ATOM 2221 C CA . PHE A 1 289 ? -11.015 -11.314 7.491 1.00 83.00 289 PHE A CA 1
ATOM 2222 C C . PHE A 1 289 ? -9.508 -11.582 7.435 1.00 83.00 289 PHE A C 1
ATOM 2224 O O . PHE A 1 289 ? -8.755 -10.663 7.154 1.00 83.00 289 PHE A O 1
ATOM 2231 N N . LYS A 1 290 ? -9.071 -12.817 7.718 1.00 79.69 290 LYS A N 1
ATOM 2232 C CA . LYS A 1 290 ? -7.665 -13.233 7.599 1.00 79.69 290 LYS A CA 1
ATOM 2233 C C . LYS A 1 290 ? -7.212 -13.445 6.155 1.00 79.69 290 LYS A C 1
ATOM 2235 O O . LYS A 1 290 ? -6.025 -13.356 5.900 1.00 79.69 290 LYS A O 1
ATOM 2240 N N . HIS A 1 291 ? -8.113 -13.806 5.248 1.00 79.88 291 HIS A N 1
ATOM 2241 C CA . HIS A 1 291 ? -7.828 -13.994 3.824 1.00 79.88 291 HIS A CA 1
ATOM 2242 C C . HIS A 1 291 ? -7.652 -12.645 3.119 1.00 79.88 291 HIS A C 1
ATOM 2244 O O . HIS A 1 291 ? -6.594 -12.364 2.557 1.00 79.88 291 HIS A O 1
ATOM 2250 N N . GLU A 1 292 ? -8.635 -11.752 3.275 1.00 76.38 292 GLU A N 1
ATOM 2251 C CA . GLU A 1 292 ? -8.388 -10.306 3.232 1.00 76.38 292 GLU A CA 1
ATOM 2252 C C . GLU A 1 292 ? -7.322 -9.979 4.288 1.00 76.38 292 GLU A C 1
ATOM 2254 O O . GLU A 1 292 ? -6.948 -10.845 5.026 1.00 76.38 292 GLU A O 1
ATOM 2259 N N . VAL A 1 293 ? -6.736 -8.811 4.460 1.00 70.62 293 VAL A N 1
ATOM 2260 C CA . VAL A 1 293 ? -5.517 -8.666 5.306 1.00 70.62 293 VAL A CA 1
ATOM 2261 C C . VAL A 1 293 ? -4.282 -9.486 4.841 1.00 70.62 293 VAL A C 1
ATOM 2263 O O . VAL A 1 293 ? -3.268 -8.835 4.647 1.00 70.62 293 VAL A O 1
ATOM 2266 N N . THR A 1 294 ? -4.303 -10.813 4.617 1.00 57.28 294 THR A N 1
ATOM 2267 C CA . THR A 1 294 ? -3.117 -11.619 4.223 1.00 57.28 294 THR A CA 1
ATOM 2268 C C . THR A 1 294 ? -2.838 -11.678 2.715 1.00 57.28 294 THR A C 1
ATOM 2270 O O . THR A 1 294 ? -1.682 -11.820 2.342 1.00 57.28 294 THR A O 1
ATOM 2273 N N . ILE A 1 295 ? -3.835 -11.569 1.830 1.00 45.81 295 ILE A N 1
ATOM 2274 C CA . ILE A 1 295 ? -3.637 -11.760 0.369 1.00 45.81 295 ILE A CA 1
ATOM 2275 C C . ILE A 1 295 ? -3.022 -10.566 -0.377 1.00 45.81 295 ILE A C 1
ATOM 2277 O O . ILE A 1 295 ? -3.035 -10.525 -1.602 1.00 45.81 295 ILE A O 1
ATOM 2281 N N . LEU A 1 296 ? -2.420 -9.610 0.328 1.00 40.03 296 LEU A N 1
ATOM 2282 C CA . LEU A 1 296 ? -1.660 -8.522 -0.294 1.00 40.03 296 LEU A CA 1
ATOM 2283 C C . LEU A 1 296 ? -0.366 -8.286 0.478 1.00 40.03 296 LEU A C 1
ATOM 2285 O O . LEU A 1 296 ? -0.484 -7.894 1.663 1.00 40.03 296 LEU A O 1
#

InterPro domains:
  IPR001846 von Willebrand factor, type D domain [PF00094] (10-89)
  IPR001846 von Willebrand factor, type D domain [PS51233] (1-121)

Secondary structure (DSSP, 8-state):
---EEE-SSS-EEETTEEE-SSEEETTEEEEEETTEEEEEETTTEEEEEETTT--EEEEE-GGGTTT--STT--SSS-GGGTTB-SS---PPPSSTTS-TTB-SSHHHHHHHT--SSPPPPP---TTSS-----HHHHHHTSTTSGGGGGTTTS-SHHHHHHHHHHHHHT--BPPTTS---B-TT----PPPPSSEEEEEEEEE-BGGGHHHIIIIIHHHHHHHHHHHHHTT--EEEEEEEEESTT-SS-EEE-BTTBS--SS--TT---B--SS--S--SHHHHHHHHHHHHH--

Foldseek 3Di:
DWDWDDDLALFIDTPNHTDWPFDDDDQWTWFDQPQWTWIDGVQAKIWIARSPPRDIDIGGDCVQQQPDDACQFRNVPDPLGNQFADPDPPDDDPDPPRPPRGDPAPQSSNQSRDDDDDDRDDDDGLPPDDQPQDVLLVACPDCPHPCVVCCVVDPCVVVSSVVSVVLVVCQFDDDDPDDPTDGPPDDDDDDDDQAEDEEEDEEEQAPVCPVVLLVDQLVVLVVVQVVSVVSRRNHYFYWYWYDHAQDPATGTTDDSSHRGDNSDDPPRHHHHHPDPDPDDDPVSVVVVNVCRSPVD

Organism: Timema poppense (NCBI:txid170557)

Sequence (296 aa):
MPDIVPGPLRSLLVNGERSEFPAHQGLLSAWRRYHWANLKSAAGVLVYVDAHTDLIAVSVSGFYHGRTRGLLGTLSYEPADDLIKPDGQKEKSNLSFVPAQFATKETEFGNSWKVGQCKDVTGHSHHEHETVKSTECGDKFTRGSTLSLCFPLLNPAPFREACDHAVEEAAECKLVGGGNPVAVGDLFSVKAPQRSADIVVVVEQVTGSAELYKELVGPLVTTLTNELKSKGVTDVHFHLVGFGGDLTWPTHYTSSGEMSFNGKNKNLKFSTPAEPLPFDTRENKVRWFKHEVTIL

pLDDT: mean 79.65, std 13.3, range [35.47, 94.94]